Protein AF-A0A7L0GLI0-F1 (afdb_monomer_lite)

Radius of gyration: 80.74 Å; chains: 1; bounding box: 155×59×213 Å

Sequence (374 aa):
SQIEKLKQKLIDLKQQVQEEKKQLADYYAYQLKELEVKFQKKVREIGQIQLELKLIKEFHREKAAMEKELEDLKESMEISISRHQKVVVRLERRFLEEKVKTDRQLKKLLLEQNDFSHLLLWQLNSTGREMFKENVRLHDAFAYQLKDTMELQKIKQKLEEDKTLLLQGKETNESLIQKKILQINCQKAQTGDLQHKVEKLEMALRLMTRQSVREAQKTQHQALTENQASMVQFEKLQQPLEMKDREMNRVKKLAWNILNERTEVERFFLDALEHMKQEITSSRKHYKKKAQTAYYRKMMEACAGKEEFPKIKTLTAETFHEKSDVKVVIEIEGSFSLKQEKGEIGTQNENLSLTWEQKERVLRLLFAKINGTN

Foldseek 3Di:
DVVVVVVVVVVVVVVVVVVVVVVVVVVVVVVVVVVVVVVVVVVVVVVVVVVVVVVVVVVVVVVVVVVVVVVVVVVVVVVVVVVVVVVVVVVVVVVVVVVVVVVVVVVVVVVVVVVVVVVVVVVDDPVVVVVVVVVVVVVVVVVVVVVVVVVVVVVVVVVVVVVVVVVVVVVVVVVVVVVVVVVVVVVVVVVVVVVVVVVVVVVVVVVVVVVVVVVVVVVVVVVVVVVVVVVVVVVVVVVVVVVVVVVVVVVVVVVVVVVVVVVVVVVVLVVVLVVLVVVVVVVVVVCVVVVVVVLVVQCVCVVVVNDPRDDPPDPDPPDPDPDPPPPVVVVVVVPDDDDDDDDDDDDDDPPPVDDSVRVSVVSVVVVCVVVVND

Secondary structure (DSSP, 8-state):
-HHHHHHHHHHHHHHHHHHHHHHHHHHHHHHHHHHHHHHHHHHHHHHHHHHHHHHHHHHHHHHHHHHHHHHHHHHHHHHHHHHHHHHHHHHHHHHHHHHHHHHHHHHHHHHHHHHHHHHHHHH--HHHHHHHHHHHHHHHHHHHHHHHHHHHHHHHHHHHHHHHHHHHHHHHHHHHHHHHHHHHHHHHHHHHHHHHHHHHHHHHHHHHHHHHHHHHHHHHHHHHHHHHHHHHHHHHHHHHHHHHHHHHHHHHHHHHHHHHHHHHHHHHHHHHHHHHHHHHHHHHHHHHHHHHHHHHHHHHHHHTTSSPPPP-----S----S--TTHHHHHHHTT--------------------HHHHHHHHHHHHHHHTT--

Organism: Herpetotheres cachinnans (NCBI:txid56343)

Structure (mmCIF, N/CA/C/O backbone):
data_AF-A0A7L0GLI0-F1
#
_entry.id   AF-A0A7L0GLI0-F1
#
loop_
_atom_site.group_PDB
_atom_site.id
_atom_site.type_symbol
_atom_site.label_atom_id
_atom_site.label_alt_id
_atom_site.label_comp_id
_atom_site.label_asym_id
_atom_site.label_entity_id
_atom_site.label_seq_id
_atom_site.pdbx_PDB_ins_code
_atom_site.Cartn_x
_atom_site.Cartn_y
_atom_site.Cartn_z
_atom_site.occupancy
_atom_site.B_iso_or_equiv
_atom_site.auth_seq_id
_atom_site.auth_comp_id
_atom_site.auth_asym_id
_atom_site.auth_atom_id
_atom_site.pdbx_PDB_model_num
ATOM 1 N N . SER A 1 1 ? -66.894 -9.818 29.019 1.00 61.31 1 SER A N 1
ATOM 2 C CA . SER A 1 1 ? -66.458 -8.962 27.900 1.00 61.31 1 SER A CA 1
ATOM 3 C C . SER A 1 1 ? -65.728 -9.785 26.833 1.00 61.31 1 SER A C 1
ATOM 5 O O . SER A 1 1 ? -64.522 -9.987 26.906 1.00 61.31 1 SER A O 1
ATOM 7 N N . GLN A 1 2 ? -66.456 -10.358 25.866 1.00 63.38 2 GLN A N 1
ATOM 8 C CA . GLN A 1 2 ? -65.858 -11.017 24.684 1.00 63.38 2 GLN A CA 1
ATOM 9 C C . GLN A 1 2 ? -65.383 -9.994 23.639 1.00 63.38 2 GLN A C 1
ATOM 11 O O . GLN A 1 2 ? -64.461 -10.267 22.874 1.00 63.38 2 GLN A O 1
ATOM 16 N N . ILE A 1 3 ? -65.972 -8.796 23.658 1.00 75.56 3 ILE A N 1
ATOM 17 C CA . ILE A 1 3 ? -65.664 -7.692 22.745 1.00 75.56 3 ILE A CA 1
ATOM 18 C C . ILE A 1 3 ? -64.224 -7.195 22.937 1.00 75.56 3 ILE A C 1
ATOM 20 O O . ILE A 1 3 ? -63.532 -6.968 21.951 1.00 75.56 3 ILE A O 1
ATOM 24 N N . GLU A 1 4 ? -63.725 -7.084 24.172 1.00 74.50 4 GLU A N 1
ATOM 25 C CA . GLU A 1 4 ? -62.334 -6.660 24.424 1.00 74.50 4 GLU A CA 1
ATOM 26 C C . GLU A 1 4 ? -61.304 -7.682 23.936 1.00 74.50 4 GLU A C 1
ATOM 28 O O . GLU A 1 4 ? -60.314 -7.300 23.319 1.00 74.50 4 GLU A O 1
ATOM 33 N N . LYS A 1 5 ? -61.567 -8.985 24.103 1.00 78.38 5 LYS A N 1
ATOM 34 C CA . LYS A 1 5 ? -60.687 -10.039 23.566 1.00 78.38 5 LYS A CA 1
ATOM 35 C C . LYS A 1 5 ? -60.640 -10.024 22.034 1.00 78.38 5 LYS A C 1
ATOM 37 O O . LYS A 1 5 ? -59.585 -10.269 21.457 1.00 78.38 5 LYS A O 1
ATOM 42 N N . LEU A 1 6 ? -61.762 -9.729 21.371 1.00 79.12 6 LEU A N 1
ATOM 43 C CA . LEU A 1 6 ? -61.810 -9.575 19.912 1.00 79.12 6 LEU A CA 1
ATOM 44 C C . LEU A 1 6 ? -61.103 -8.295 19.442 1.00 79.12 6 LEU A C 1
ATOM 46 O O . LEU A 1 6 ? -60.407 -8.331 18.431 1.00 79.12 6 LEU A O 1
ATOM 50 N N . LYS A 1 7 ? -61.217 -7.189 20.190 1.00 81.19 7 LYS A N 1
ATOM 51 C CA . LYS A 1 7 ? -60.475 -5.949 19.911 1.00 81.19 7 LYS A CA 1
ATOM 52 C C . LYS A 1 7 ? -58.964 -6.149 20.029 1.00 81.19 7 LYS A C 1
ATOM 54 O O . LYS A 1 7 ? -58.247 -5.706 19.140 1.00 81.19 7 LYS A O 1
ATOM 59 N N . GLN A 1 8 ? -58.497 -6.853 21.061 1.00 82.56 8 GLN A N 1
ATOM 60 C CA . GLN A 1 8 ? -57.072 -7.145 21.228 1.00 82.56 8 GLN A CA 1
ATOM 61 C C . GLN A 1 8 ? -56.542 -8.014 20.080 1.00 82.56 8 GLN A C 1
ATOM 63 O O . GLN A 1 8 ? -55.579 -7.635 19.425 1.00 82.56 8 GLN A O 1
ATOM 68 N N . LYS A 1 9 ? -57.258 -9.093 19.727 1.00 83.56 9 LYS A N 1
ATOM 69 C CA . LYS A 1 9 ? -56.908 -9.930 18.567 1.00 83.56 9 LYS A CA 1
ATOM 70 C C . LYS A 1 9 ? -56.856 -9.143 17.255 1.00 83.56 9 LYS A C 1
ATOM 72 O O . LYS A 1 9 ? -55.993 -9.408 16.430 1.00 83.56 9 LYS A O 1
ATOM 77 N N . LEU A 1 10 ? -57.756 -8.177 17.049 1.00 85.75 10 LEU A N 1
ATOM 78 C CA . LEU A 1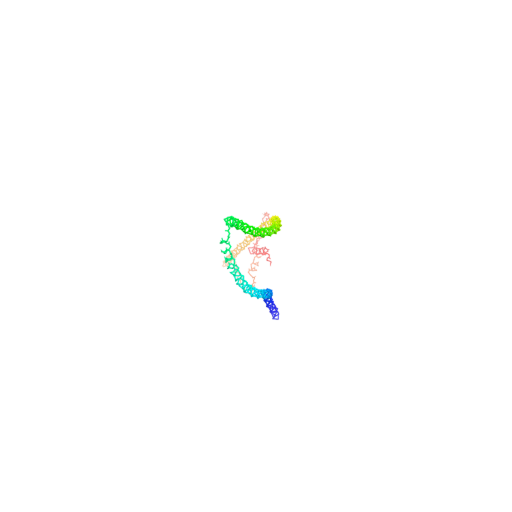 10 ? -57.744 -7.315 15.861 1.00 85.75 10 LEU A CA 1
ATOM 79 C C . LEU A 1 10 ? -56.498 -6.411 15.819 1.00 85.75 10 LEU A C 1
ATOM 81 O O . LEU A 1 10 ? -55.978 -6.138 14.739 1.00 85.75 10 LEU A O 1
ATOM 85 N N . ILE A 1 11 ? -56.040 -5.924 16.975 1.00 87.31 11 ILE A N 1
ATOM 86 C CA . ILE A 1 11 ? -54.833 -5.095 17.088 1.00 87.31 11 ILE A CA 1
ATOM 87 C C . ILE A 1 11 ? -53.589 -5.938 16.798 1.00 87.31 11 ILE A C 1
ATOM 89 O O . ILE A 1 11 ? -52.778 -5.531 15.967 1.00 87.31 11 ILE A O 1
ATOM 93 N N . ASP A 1 12 ? -53.489 -7.125 17.395 1.00 85.44 12 ASP A N 1
ATOM 94 C CA . ASP A 1 12 ? -52.360 -8.038 17.191 1.00 85.44 12 ASP A CA 1
ATOM 95 C C . ASP A 1 12 ? -52.270 -8.476 15.716 1.00 85.44 12 ASP A C 1
ATOM 97 O O . ASP A 1 12 ? -51.201 -8.419 15.109 1.00 85.44 12 ASP A O 1
ATOM 101 N N . LEU A 1 13 ? -53.409 -8.791 15.079 1.00 88.69 13 LEU A N 1
ATOM 102 C CA . LEU A 1 13 ? -53.453 -9.144 13.654 1.00 88.69 13 LEU A CA 1
ATOM 103 C C . LEU A 1 13 ? -53.026 -7.971 12.754 1.00 88.69 13 LEU A C 1
ATOM 105 O O . LEU A 1 13 ? -52.337 -8.162 11.755 1.00 88.69 13 LEU A O 1
ATOM 109 N N . LYS A 1 14 ? -53.414 -6.734 13.100 1.00 87.81 14 LYS A N 1
ATOM 110 C CA . LYS A 1 14 ? -52.988 -5.528 12.369 1.00 87.81 14 LYS A CA 1
ATOM 111 C C . LYS A 1 14 ? -51.489 -5.275 12.506 1.00 87.81 14 LYS A C 1
ATOM 113 O O . LYS A 1 14 ? -50.878 -4.833 11.535 1.00 87.81 14 LYS A O 1
ATOM 118 N N . GLN A 1 15 ? -50.913 -5.529 13.680 1.00 87.56 15 GLN A N 1
ATOM 119 C CA . GLN A 1 15 ? -49.472 -5.416 13.903 1.00 87.56 15 GLN A CA 1
ATOM 120 C C . GLN A 1 15 ? -48.710 -6.474 13.109 1.00 87.56 15 GLN A C 1
ATOM 122 O O . GLN A 1 15 ? -47.755 -6.126 12.423 1.00 87.56 15 GLN A O 1
ATOM 127 N N . GLN A 1 16 ? -49.181 -7.723 13.107 1.00 88.81 16 GLN A N 1
ATOM 128 C CA . GLN A 1 16 ? -48.569 -8.796 12.328 1.00 88.81 16 GLN A CA 1
ATOM 129 C C . GLN A 1 16 ? -48.594 -8.500 10.821 1.00 88.81 16 GLN A C 1
ATOM 131 O O . GLN A 1 16 ? -47.560 -8.572 10.167 1.00 88.81 16 GLN A O 1
ATOM 136 N N . VAL A 1 17 ? -49.733 -8.055 10.279 1.00 89.75 17 VAL A N 1
ATOM 137 C CA . VAL A 1 17 ? -49.833 -7.658 8.862 1.00 89.75 17 VAL A CA 1
ATOM 138 C C . VAL A 1 17 ? -48.936 -6.456 8.541 1.00 89.75 17 VAL A C 1
ATOM 140 O O . VAL A 1 17 ? -48.412 -6.359 7.433 1.00 89.75 17 VAL A O 1
ATOM 143 N N . GLN A 1 18 ? -48.755 -5.515 9.472 1.00 87.94 18 GLN A N 1
ATOM 144 C CA . GLN A 1 18 ? -47.816 -4.402 9.287 1.00 87.94 18 GLN A CA 1
ATOM 145 C C . GLN A 1 18 ? -46.362 -4.872 9.281 1.00 87.94 18 GLN A C 1
ATOM 147 O O . GLN A 1 18 ? -45.579 -4.400 8.461 1.00 87.94 18 GLN A O 1
ATOM 152 N N . GLU A 1 19 ? -46.009 -5.812 10.149 1.00 90.31 19 GLU A N 1
ATOM 153 C CA . GLU A 1 19 ? -44.662 -6.367 10.216 1.00 90.31 19 GLU A CA 1
ATOM 154 C C . GLU A 1 19 ? -44.337 -7.202 8.972 1.00 90.31 19 GLU A C 1
ATOM 156 O O . GLU A 1 19 ? -43.305 -6.992 8.344 1.00 90.31 19 GLU A O 1
ATOM 161 N N . GLU A 1 20 ? -45.263 -8.053 8.525 1.00 91.38 20 GLU A N 1
ATOM 162 C CA . GLU A 1 20 ? -45.139 -8.810 7.273 1.00 91.38 20 GLU A CA 1
ATOM 163 C C . GLU A 1 20 ? -45.010 -7.876 6.060 1.00 91.38 20 GLU A C 1
ATOM 165 O O . GLU A 1 20 ? -44.184 -8.104 5.176 1.00 91.38 20 GLU A O 1
ATOM 170 N N . LYS A 1 21 ? -45.770 -6.770 6.027 1.00 91.38 21 LYS A N 1
ATOM 171 C CA . LYS A 1 21 ? -45.639 -5.745 4.979 1.00 91.38 21 LYS A CA 1
ATOM 172 C C . LYS A 1 21 ? -44.280 -5.053 5.001 1.00 91.38 21 LYS A C 1
ATOM 174 O O . LYS A 1 21 ? -43.736 -4.801 3.929 1.00 91.38 21 LYS A O 1
ATOM 179 N N . LYS A 1 22 ? -43.739 -4.742 6.182 1.00 91.56 22 LYS A N 1
ATOM 180 C CA . LYS A 1 22 ? -42.399 -4.151 6.317 1.00 91.56 22 LYS A CA 1
ATOM 181 C C . LYS A 1 22 ? -41.321 -5.122 5.860 1.00 91.56 22 LYS A C 1
ATOM 183 O O . LYS A 1 22 ? -40.515 -4.751 5.021 1.00 91.56 22 LYS A O 1
ATOM 188 N N . GLN A 1 23 ? -41.369 -6.371 6.314 1.00 91.88 23 GLN A N 1
ATOM 189 C CA . GLN A 1 23 ? -40.420 -7.406 5.897 1.00 91.88 23 GLN A CA 1
ATOM 190 C C . GLN A 1 23 ? -40.453 -7.630 4.382 1.00 91.88 23 GLN A C 1
ATOM 192 O O . GLN A 1 23 ? -39.408 -7.732 3.743 1.00 91.88 23 GLN A O 1
ATOM 197 N N . LEU A 1 24 ? -41.649 -7.649 3.788 1.00 92.94 24 LEU A N 1
ATOM 198 C CA . LEU A 1 24 ? -41.808 -7.763 2.343 1.00 92.94 24 LEU A CA 1
ATOM 199 C C . LEU A 1 24 ? -41.257 -6.528 1.608 1.00 92.94 24 LEU A C 1
ATOM 201 O O . LEU A 1 24 ? -40.593 -6.667 0.581 1.00 92.94 24 LEU A O 1
ATOM 205 N N . ALA A 1 25 ? -41.495 -5.325 2.137 1.00 92.81 25 ALA A N 1
ATOM 206 C CA . ALA A 1 25 ? -40.949 -4.087 1.586 1.00 92.81 25 ALA A CA 1
ATOM 207 C C . ALA A 1 25 ? -39.415 -4.052 1.667 1.00 92.81 25 ALA A C 1
ATOM 209 O O . ALA A 1 25 ? -38.765 -3.698 0.684 1.00 92.81 25 ALA A O 1
ATOM 210 N N . ASP A 1 26 ? -38.837 -4.482 2.787 1.00 93.81 26 ASP A N 1
ATOM 211 C CA . ASP A 1 26 ? -37.391 -4.557 2.991 1.00 93.81 26 ASP A CA 1
ATOM 212 C C . ASP A 1 26 ? -36.747 -5.595 2.065 1.00 93.81 26 ASP A C 1
ATOM 214 O O . ASP A 1 26 ? -35.695 -5.334 1.479 1.00 93.81 26 ASP A O 1
ATOM 218 N N . TYR A 1 27 ? -37.406 -6.740 1.853 1.00 95.00 27 TYR A N 1
ATOM 219 C CA . TYR A 1 27 ? -36.959 -7.767 0.912 1.00 95.00 27 TYR A CA 1
ATOM 220 C C . TYR A 1 27 ? -36.898 -7.242 -0.527 1.00 95.00 27 TYR A C 1
ATOM 222 O O . TYR A 1 27 ? -35.865 -7.365 -1.191 1.00 95.00 27 TYR A O 1
ATOM 230 N N . TYR A 1 28 ? -37.965 -6.597 -1.007 1.00 94.50 28 TYR A N 1
ATOM 231 C CA . TYR A 1 28 ? -37.965 -6.016 -2.350 1.00 94.50 28 TYR A CA 1
ATOM 232 C C . TYR A 1 28 ? -37.009 -4.824 -2.468 1.00 94.50 28 TYR A C 1
ATOM 234 O O . TYR A 1 28 ? -36.346 -4.677 -3.494 1.00 94.50 28 TYR A O 1
ATOM 242 N N . ALA A 1 29 ? -36.865 -4.007 -1.422 1.00 94.31 29 ALA A N 1
ATOM 243 C CA . ALA A 1 29 ? -35.885 -2.924 -1.394 1.00 94.31 29 ALA A CA 1
ATOM 244 C C . ALA A 1 29 ? -34.446 -3.456 -1.469 1.00 94.31 29 ALA A C 1
ATOM 246 O O . ALA A 1 29 ? -33.605 -2.870 -2.156 1.00 94.31 29 ALA A O 1
ATOM 247 N N . TYR A 1 30 ? -34.157 -4.573 -0.800 1.00 95.62 30 TYR A N 1
ATOM 248 C CA . TYR A 1 30 ? -32.867 -5.248 -0.894 1.00 95.62 30 TYR A CA 1
ATOM 249 C C . TYR A 1 30 ? -32.614 -5.781 -2.308 1.00 95.62 30 TYR A C 1
ATOM 251 O O . TYR A 1 30 ? -31.573 -5.480 -2.893 1.00 95.62 30 TYR A O 1
ATOM 259 N N . GLN A 1 31 ? -33.580 -6.492 -2.898 1.00 95.44 31 GLN A N 1
ATOM 260 C CA . GLN A 1 31 ? -33.459 -7.002 -4.267 1.00 95.44 31 GLN A CA 1
ATOM 261 C C . GLN A 1 31 ? -33.263 -5.884 -5.296 1.00 95.44 31 GLN A C 1
ATOM 263 O O . GLN A 1 31 ? -32.426 -6.012 -6.189 1.00 95.44 31 GLN A O 1
ATOM 268 N N . LEU A 1 32 ? -33.987 -4.769 -5.155 1.00 95.62 32 LEU A N 1
ATOM 269 C CA . LEU A 1 32 ? -33.825 -3.597 -6.016 1.00 95.62 32 LEU A CA 1
ATOM 270 C C . LEU A 1 32 ? -32.418 -3.008 -5.906 1.00 95.62 32 LEU A C 1
ATOM 272 O O . LEU A 1 32 ? -31.807 -2.706 -6.928 1.00 95.62 32 LEU A O 1
ATOM 276 N N . LYS A 1 33 ? -31.867 -2.895 -4.691 1.00 95.31 33 LYS A N 1
ATOM 277 C CA . LYS A 1 33 ? -30.486 -2.429 -4.495 1.00 95.31 33 LYS A CA 1
ATOM 278 C C . LYS A 1 33 ? -29.469 -3.380 -5.121 1.00 95.31 33 LYS A C 1
ATOM 280 O O . LYS A 1 33 ? -28.514 -2.924 -5.745 1.00 95.31 33 LYS A O 1
ATOM 285 N N . GLU A 1 34 ? -29.657 -4.688 -4.980 1.00 96.12 34 GLU A N 1
ATOM 286 C CA . GLU A 1 34 ? -28.754 -5.675 -5.575 1.00 96.12 34 GLU A CA 1
ATOM 287 C C . GLU A 1 34 ? -28.789 -5.624 -7.114 1.00 96.12 34 GLU A C 1
ATOM 289 O O . GLU A 1 34 ? -27.742 -5.646 -7.771 1.00 96.12 34 GLU A O 1
ATOM 294 N N . LEU A 1 35 ? -29.988 -5.505 -7.693 1.00 95.50 35 LEU A N 1
ATOM 295 C CA . LEU A 1 35 ? -30.190 -5.326 -9.131 1.00 95.50 35 LEU A CA 1
ATOM 296 C C . LEU A 1 35 ? -29.574 -4.020 -9.635 1.00 95.50 35 LEU A C 1
ATOM 298 O O . LEU A 1 35 ? -28.904 -4.039 -10.664 1.00 95.50 35 LEU A O 1
ATOM 302 N N . GLU A 1 36 ? -29.722 -2.921 -8.897 1.00 95.75 36 GLU A N 1
ATOM 303 C CA . GLU A 1 36 ? -29.122 -1.627 -9.232 1.00 95.75 36 GLU A CA 1
ATOM 304 C C . GLU A 1 36 ? -27.590 -1.718 -9.271 1.00 95.75 36 GLU A C 1
ATOM 306 O O . GLU A 1 36 ? -26.955 -1.292 -10.236 1.00 95.75 36 GLU A O 1
ATOM 311 N N . VAL A 1 37 ? -26.968 -2.367 -8.281 1.00 96.56 37 VAL A N 1
ATOM 312 C CA . VAL A 1 37 ? -25.510 -2.578 -8.268 1.00 96.56 37 VAL A CA 1
ATOM 313 C C . VAL A 1 37 ? -25.058 -3.431 -9.459 1.00 96.56 37 VAL A C 1
ATOM 315 O O . VAL A 1 37 ? -24.058 -3.107 -10.114 1.00 96.56 37 VAL A O 1
ATOM 318 N N . LYS A 1 38 ? -25.790 -4.508 -9.779 1.00 96.69 38 LYS A N 1
ATOM 319 C CA . LYS A 1 38 ? -25.517 -5.356 -10.954 1.00 96.69 38 LYS A CA 1
ATOM 320 C C . LYS A 1 38 ? -25.667 -4.569 -12.257 1.00 96.69 38 LYS A C 1
ATOM 322 O O . LYS A 1 38 ? -24.802 -4.677 -13.128 1.00 96.69 38 LYS A O 1
ATOM 327 N N . PHE A 1 39 ? -26.709 -3.751 -12.372 1.00 96.44 39 PHE A N 1
ATOM 328 C CA . PHE A 1 39 ? -26.960 -2.902 -13.531 1.00 96.44 39 PHE A CA 1
ATOM 329 C C . PHE A 1 39 ? -25.833 -1.887 -13.725 1.00 96.44 39 PHE A C 1
ATOM 331 O O . PHE A 1 39 ? -25.229 -1.841 -14.794 1.00 96.44 39 PHE A O 1
ATOM 338 N N . GLN A 1 40 ? -25.446 -1.162 -12.675 1.00 96.06 40 GLN A N 1
ATOM 339 C CA . GLN A 1 40 ? -24.333 -0.214 -12.736 1.00 96.06 40 GLN A CA 1
ATOM 340 C C . GLN A 1 40 ? -23.012 -0.885 -13.123 1.00 96.06 40 GLN A C 1
ATOM 342 O O . GLN A 1 40 ? -22.221 -0.311 -13.875 1.00 96.06 40 GLN A O 1
ATOM 347 N N . LYS A 1 41 ? -22.762 -2.114 -12.650 1.00 96.62 41 LYS A N 1
ATOM 348 C CA . LYS A 1 41 ? -21.595 -2.892 -13.084 1.00 96.62 41 LYS A CA 1
ATOM 349 C C . LYS A 1 41 ? -21.650 -3.177 -14.587 1.00 96.62 41 LYS A C 1
ATOM 351 O O . LYS A 1 41 ? -20.661 -2.936 -15.273 1.00 96.62 41 LYS A O 1
ATOM 356 N N . LYS A 1 42 ? -22.801 -3.610 -15.108 1.00 96.81 42 LYS A N 1
ATOM 357 C CA . LYS A 1 42 ? -22.990 -3.861 -16.545 1.00 96.81 42 LYS A CA 1
ATOM 358 C C . LYS A 1 42 ? -22.875 -2.603 -17.395 1.00 96.81 42 LYS A C 1
ATOM 360 O O . LYS A 1 42 ? -22.252 -2.656 -18.448 1.00 96.81 42 LYS A O 1
ATOM 365 N N . VAL A 1 43 ? -23.377 -1.465 -16.924 1.00 97.25 43 VAL A N 1
ATOM 366 C CA . VAL A 1 43 ? -23.210 -0.174 -17.610 1.00 97.25 43 VAL A CA 1
ATOM 367 C C . VAL A 1 43 ? -21.730 0.202 -17.722 1.00 97.25 43 VAL A C 1
ATOM 369 O O . VAL A 1 43 ? -21.290 0.625 -18.790 1.00 97.25 43 VAL A O 1
ATOM 372 N N . ARG A 1 44 ? -20.934 -0.011 -16.664 1.00 95.94 44 ARG A N 1
ATOM 373 C CA . ARG A 1 44 ? -19.479 0.220 -16.711 1.00 95.94 44 ARG A CA 1
ATOM 374 C C . ARG A 1 44 ? -18.770 -0.719 -17.689 1.00 95.94 44 ARG A C 1
ATOM 376 O O . ARG A 1 44 ? -17.966 -0.243 -18.484 1.00 95.94 44 ARG A O 1
ATOM 383 N N . GLU A 1 45 ? -19.090 -2.014 -17.659 1.00 96.81 45 GLU A N 1
ATOM 384 C CA . GLU A 1 45 ? -18.539 -3.010 -18.596 1.00 96.81 45 GLU A CA 1
ATOM 385 C C . GLU A 1 45 ? -18.868 -2.643 -20.056 1.00 96.81 45 GLU A C 1
ATOM 387 O O . GLU A 1 45 ? -17.985 -2.621 -20.908 1.00 96.81 45 GLU A O 1
ATOM 392 N N . ILE A 1 46 ? -20.119 -2.267 -20.345 1.00 96.50 46 ILE A N 1
ATOM 393 C CA . ILE A 1 46 ? -20.539 -1.822 -21.684 1.00 96.50 46 ILE A CA 1
ATOM 394 C C . ILE A 1 46 ? -19.789 -0.552 -22.102 1.00 96.50 46 ILE A C 1
ATOM 396 O O . ILE A 1 46 ? -19.358 -0.451 -23.250 1.00 96.50 46 ILE A O 1
ATOM 400 N N . GLY A 1 47 ? -19.595 0.402 -21.187 1.00 96.44 47 GLY A N 1
ATOM 401 C CA . GLY A 1 47 ? -18.818 1.612 -21.455 1.00 96.44 47 GLY A CA 1
ATOM 402 C C . GLY A 1 47 ? -17.371 1.309 -21.856 1.00 96.44 47 GLY A C 1
ATOM 403 O O . GLY A 1 47 ? -16.870 1.890 -22.817 1.00 96.44 47 GLY A O 1
ATOM 404 N N . GLN A 1 48 ? -16.722 0.357 -21.179 1.00 96.31 48 GLN A N 1
ATOM 405 C CA . GLN A 1 48 ? -15.369 -0.096 -21.526 1.00 96.31 48 GLN A CA 1
ATOM 406 C C . GLN A 1 48 ? -15.330 -0.745 -22.915 1.00 96.31 48 GLN A C 1
ATOM 408 O O . GLN A 1 48 ? -14.534 -0.330 -23.754 1.00 96.31 48 GLN A O 1
ATOM 413 N N . ILE A 1 49 ? -16.258 -1.662 -23.205 1.00 96.56 49 ILE A N 1
ATOM 414 C CA . ILE A 1 49 ? -16.356 -2.323 -24.518 1.00 96.56 49 ILE A CA 1
ATOM 415 C C . ILE A 1 49 ? -16.582 -1.298 -25.640 1.00 96.56 49 ILE A C 1
ATOM 417 O O . ILE A 1 49 ? -16.011 -1.413 -26.722 1.00 96.56 49 ILE A O 1
ATOM 421 N N . GLN A 1 50 ? -17.392 -0.261 -25.406 1.00 95.69 50 GLN A N 1
ATOM 422 C CA . GLN A 1 50 ? -17.612 0.798 -26.395 1.00 95.69 50 GLN A CA 1
ATOM 423 C C . GLN A 1 50 ? -16.350 1.625 -26.672 1.00 95.69 50 GLN A C 1
ATOM 425 O O . GLN A 1 50 ? -16.141 2.036 -27.815 1.00 95.69 50 GLN A O 1
ATOM 430 N N . LEU A 1 51 ? -15.522 1.882 -25.656 1.00 96.38 51 LEU A N 1
ATOM 431 C CA . LEU A 1 51 ? -14.236 2.561 -25.831 1.00 96.38 51 LEU A CA 1
ATOM 432 C C . LEU A 1 51 ? -13.251 1.682 -26.607 1.00 96.38 51 LEU A C 1
ATOM 434 O O . LEU A 1 51 ? -12.667 2.149 -27.583 1.00 96.38 51 LEU A O 1
ATOM 438 N N . GLU A 1 52 ? -13.136 0.404 -26.246 1.00 95.94 52 GLU A N 1
ATOM 439 C CA . GLU A 1 52 ? -12.311 -0.567 -26.974 1.00 95.94 52 GLU A CA 1
ATOM 440 C C . GLU A 1 52 ? -12.740 -0.683 -28.441 1.00 95.94 52 GLU A C 1
ATOM 442 O O . GLU A 1 52 ? -11.908 -0.652 -29.343 1.00 95.94 52 GLU A O 1
ATOM 447 N N . LEU A 1 53 ? -14.046 -0.714 -28.713 1.00 96.44 53 LEU A N 1
ATOM 448 C CA . LEU A 1 53 ? -14.574 -0.778 -30.074 1.00 96.44 53 LEU A CA 1
ATOM 449 C C . LEU A 1 53 ? -14.237 0.477 -30.896 1.00 96.44 53 LEU A C 1
ATOM 451 O O . LEU A 1 53 ? -14.016 0.371 -32.105 1.00 96.44 53 LEU A O 1
ATOM 455 N N . LYS A 1 54 ? -14.180 1.662 -30.273 1.00 96.56 54 LYS A N 1
ATOM 456 C CA . LYS A 1 54 ? -13.717 2.890 -30.945 1.00 96.56 54 LYS A CA 1
ATOM 457 C C . LYS A 1 54 ? -12.234 2.798 -31.301 1.00 96.56 54 LYS A C 1
ATOM 459 O O . LYS A 1 54 ? -11.899 3.034 -32.459 1.00 96.56 54 LYS A O 1
ATOM 464 N N . LEU A 1 55 ? -11.397 2.363 -30.360 1.00 96.00 55 LEU A N 1
ATOM 465 C CA . LEU A 1 55 ? -9.961 2.166 -30.588 1.00 96.00 55 LEU A CA 1
ATOM 466 C C . LEU A 1 55 ? -9.702 1.140 -31.696 1.00 96.00 55 LEU A C 1
ATOM 468 O O . LEU A 1 55 ? -8.901 1.377 -32.593 1.00 96.00 55 LEU A O 1
ATOM 472 N N . ILE A 1 56 ? -10.438 0.026 -31.699 1.00 96.75 56 ILE A N 1
ATOM 473 C CA . ILE A 1 56 ? -10.334 -0.990 -32.751 1.00 96.75 56 ILE A CA 1
ATOM 474 C C . ILE A 1 56 ? -10.725 -0.403 -34.113 1.00 96.75 56 ILE A C 1
ATOM 476 O O . ILE A 1 56 ? -10.063 -0.685 -35.109 1.00 96.75 56 ILE A O 1
ATOM 480 N N . LYS A 1 57 ? -11.778 0.419 -34.196 1.00 96.50 57 LYS A N 1
ATOM 481 C CA . LYS A 1 57 ? -12.168 1.072 -35.458 1.00 96.50 57 LYS A CA 1
ATOM 482 C C . LYS A 1 57 ? -11.103 2.041 -35.965 1.00 96.50 57 LYS A C 1
ATOM 484 O O . LYS A 1 57 ? -10.875 2.090 -37.170 1.00 96.50 57 LYS A O 1
ATOM 489 N N . GLU A 1 58 ? -10.478 2.804 -35.076 1.00 96.12 58 GLU A N 1
ATOM 490 C CA . GLU A 1 58 ? -9.364 3.695 -35.420 1.00 96.12 58 GLU A CA 1
ATOM 491 C C . GLU A 1 58 ? -8.166 2.893 -35.922 1.00 96.12 58 GLU A C 1
ATOM 493 O O . GLU A 1 58 ? -7.696 3.145 -37.028 1.00 96.12 58 GLU A O 1
ATOM 498 N N . PHE A 1 59 ? -7.794 1.826 -35.212 1.00 96.75 59 PHE A N 1
ATOM 499 C CA . PHE A 1 59 ? -6.738 0.912 -35.637 1.00 96.75 59 PHE A CA 1
ATOM 500 C C . PHE A 1 59 ? -6.995 0.317 -37.029 1.00 96.75 59 PHE A C 1
ATOM 502 O O . PHE A 1 59 ? -6.090 0.265 -37.854 1.00 96.75 59 PHE A O 1
ATOM 509 N N . HIS A 1 60 ? -8.229 -0.097 -37.337 1.00 95.94 60 HIS A N 1
ATOM 510 C CA . HIS A 1 60 ? -8.558 -0.611 -38.673 1.00 95.94 60 HIS A CA 1
ATOM 511 C C . HIS A 1 60 ? -8.430 0.458 -39.766 1.00 95.94 60 HIS A C 1
ATOM 513 O O . HIS A 1 60 ? -8.015 0.135 -40.877 1.00 95.94 60 HIS A O 1
ATOM 519 N N . ARG A 1 61 ? -8.765 1.722 -39.472 1.00 97.00 61 ARG A N 1
ATOM 520 C CA . ARG A 1 61 ? -8.591 2.830 -40.426 1.00 97.00 61 ARG A CA 1
ATOM 521 C C . ARG A 1 61 ? -7.116 3.124 -40.671 1.00 97.00 61 ARG A C 1
ATOM 523 O O . ARG A 1 61 ? -6.718 3.242 -41.824 1.00 97.00 61 ARG A O 1
ATOM 530 N N . GLU A 1 62 ? -6.322 3.212 -39.608 1.00 96.19 62 GLU A N 1
ATOM 531 C CA . GLU A 1 62 ? -4.877 3.444 -39.704 1.00 96.19 62 GLU A CA 1
ATOM 532 C C . GLU A 1 62 ? -4.175 2.292 -40.422 1.00 96.19 62 GLU A C 1
ATOM 534 O O . GLU A 1 62 ? -3.360 2.521 -41.311 1.00 96.19 62 GLU A O 1
ATOM 539 N N . LYS A 1 63 ? -4.553 1.049 -40.107 1.00 96.19 63 LYS A N 1
ATOM 540 C CA . LYS A 1 63 ? -4.049 -0.138 -40.794 1.00 96.19 63 LYS A CA 1
ATOM 541 C C . LYS A 1 63 ? -4.353 -0.093 -42.292 1.00 96.19 63 LYS A C 1
ATOM 543 O O . LYS A 1 63 ? -3.442 -0.292 -43.084 1.00 96.19 63 LYS A O 1
ATOM 548 N N . ALA A 1 64 ? -5.592 0.214 -42.681 1.00 96.12 64 ALA A N 1
ATOM 549 C CA . ALA A 1 64 ? -5.964 0.313 -44.092 1.00 96.12 64 ALA A CA 1
ATOM 550 C C . ALA A 1 64 ? -5.218 1.448 -44.821 1.00 96.12 64 ALA A C 1
ATOM 552 O O . ALA A 1 64 ? -4.852 1.294 -45.984 1.00 96.12 64 ALA A O 1
ATOM 553 N N . ALA A 1 65 ? -4.970 2.577 -44.146 1.00 95.94 65 ALA A N 1
ATOM 554 C CA . ALA A 1 65 ? -4.176 3.672 -44.700 1.00 95.94 65 ALA A CA 1
ATOM 555 C C . ALA A 1 65 ? -2.712 3.255 -44.919 1.00 95.94 65 ALA A C 1
ATOM 557 O O . ALA A 1 65 ? -2.198 3.424 -46.021 1.00 95.94 65 ALA A O 1
ATOM 558 N N . MET A 1 66 ? -2.077 2.632 -43.919 1.00 96.50 66 MET A N 1
ATOM 559 C CA . MET A 1 66 ? -0.707 2.122 -44.046 1.00 96.50 66 MET A CA 1
ATOM 560 C C . MET A 1 66 ? -0.581 1.030 -45.115 1.00 96.50 66 MET A C 1
ATOM 562 O O . MET A 1 66 ? 0.386 1.019 -45.870 1.00 96.50 66 MET A O 1
ATOM 566 N N . GLU A 1 67 ? -1.542 0.106 -45.199 1.00 95.44 67 GLU A N 1
ATOM 567 C CA . GLU A 1 67 ? -1.549 -0.937 -46.232 1.00 95.44 67 GLU A CA 1
ATOM 568 C C . GLU A 1 67 ? -1.645 -0.332 -47.635 1.00 95.44 67 GLU A C 1
ATOM 570 O O . GLU A 1 67 ? -0.936 -0.776 -48.537 1.00 95.44 67 GLU A O 1
ATOM 575 N N . LYS A 1 68 ? -2.454 0.719 -47.809 1.00 96.94 68 LYS A N 1
ATOM 576 C CA . LYS A 1 68 ? -2.537 1.448 -49.075 1.00 96.94 68 LYS A CA 1
ATOM 577 C C . LYS A 1 68 ? -1.229 2.169 -49.413 1.00 96.94 68 LYS A C 1
ATOM 579 O O . LYS A 1 68 ? -0.754 2.040 -50.532 1.00 96.94 68 LYS A O 1
ATOM 584 N N . GLU A 1 69 ? -0.624 2.877 -48.458 1.00 96.88 69 GLU A N 1
ATOM 585 C CA . GLU A 1 69 ? 0.666 3.552 -48.670 1.00 96.88 69 GLU A CA 1
ATOM 586 C C . GLU A 1 69 ? 1.776 2.563 -49.049 1.00 96.88 69 GLU A C 1
ATOM 588 O O . GLU A 1 69 ? 2.600 2.851 -49.917 1.00 96.88 69 GLU A O 1
ATOM 593 N N . LEU A 1 70 ? 1.789 1.376 -48.434 1.00 95.81 70 LEU A N 1
ATOM 594 C CA . LEU A 1 70 ? 2.732 0.317 -48.787 1.00 95.81 70 LEU A CA 1
ATOM 595 C C . LEU A 1 70 ? 2.524 -0.193 -50.213 1.00 95.81 70 LEU A C 1
ATOM 597 O O . LEU A 1 70 ? 3.510 -0.459 -50.902 1.00 95.81 70 LEU A O 1
ATOM 601 N N . GLU A 1 71 ? 1.278 -0.340 -50.655 1.00 96.81 71 GLU A N 1
ATOM 602 C CA . GLU A 1 71 ? 0.984 -0.783 -52.016 1.00 96.81 71 GLU A CA 1
ATOM 603 C C . GLU A 1 71 ? 1.344 0.293 -53.048 1.00 96.81 71 GLU A C 1
ATOM 605 O O . GLU A 1 71 ? 2.080 0.004 -53.990 1.00 96.81 71 GLU A O 1
ATOM 610 N N . ASP A 1 72 ? 0.976 1.553 -52.800 1.00 97.12 72 ASP A N 1
ATOM 611 C CA . ASP A 1 72 ? 1.345 2.692 -53.651 1.00 97.12 72 ASP A CA 1
ATOM 612 C C . ASP A 1 72 ? 2.884 2.809 -53.785 1.00 97.12 72 ASP A C 1
ATOM 614 O O . ASP A 1 72 ? 3.427 3.053 -54.871 1.00 97.12 72 ASP A O 1
ATOM 618 N N . LEU A 1 73 ? 3.625 2.582 -52.690 1.00 96.31 73 LEU A N 1
ATOM 619 C CA . LEU A 1 73 ? 5.091 2.562 -52.705 1.00 96.31 73 LEU A CA 1
ATOM 620 C C . LEU A 1 73 ? 5.650 1.401 -53.532 1.00 96.31 73 LEU A C 1
ATOM 622 O O . LEU A 1 73 ? 6.575 1.623 -54.320 1.00 96.31 73 LEU A O 1
ATOM 626 N N . LYS A 1 74 ? 5.105 0.188 -53.393 1.00 97.38 74 LYS A N 1
ATOM 627 C CA . LYS A 1 74 ? 5.521 -0.966 -54.208 1.00 97.38 74 LYS A CA 1
ATOM 628 C C . LYS A 1 74 ? 5.286 -0.717 -55.692 1.00 97.38 74 LYS A C 1
ATOM 630 O O . LYS A 1 74 ? 6.220 -0.895 -56.471 1.00 97.38 74 LYS A O 1
ATOM 635 N N . GLU A 1 75 ? 4.104 -0.235 -56.073 1.00 97.25 75 GLU A N 1
ATOM 636 C CA . GLU A 1 75 ? 3.792 0.099 -57.466 1.00 97.25 75 GLU A CA 1
ATOM 637 C C . GLU A 1 75 ? 4.771 1.148 -58.015 1.00 97.25 75 GLU A C 1
ATOM 639 O O . GLU A 1 75 ? 5.332 0.993 -59.105 1.00 97.25 75 GLU A O 1
ATOM 644 N N . SER A 1 76 ? 5.058 2.199 -57.236 1.00 96.25 76 SER A N 1
ATOM 645 C CA . SER A 1 76 ? 6.018 3.233 -57.636 1.00 96.25 76 SER A CA 1
ATOM 646 C C . SER A 1 76 ? 7.434 2.673 -57.839 1.00 96.25 76 SER A C 1
ATOM 648 O O . SER A 1 76 ? 8.134 3.055 -58.789 1.00 96.25 76 SER A O 1
ATOM 650 N N . MET A 1 77 ? 7.841 1.724 -56.990 1.00 95.69 77 MET A N 1
ATOM 651 C CA . MET A 1 77 ? 9.132 1.053 -57.070 1.00 95.69 77 MET A CA 1
ATOM 652 C C . MET A 1 77 ? 9.210 0.156 -58.307 1.00 95.69 77 MET A C 1
ATOM 654 O O . MET A 1 77 ? 10.182 0.251 -59.057 1.00 95.69 77 MET A O 1
ATOM 658 N N . GLU A 1 78 ? 8.184 -0.649 -58.583 1.00 96.81 78 GLU A N 1
ATOM 659 C CA . GLU A 1 78 ? 8.122 -1.497 -59.779 1.00 96.81 78 GLU A CA 1
ATOM 660 C C . GLU A 1 78 ? 8.163 -0.673 -61.072 1.00 96.81 78 GLU A C 1
ATOM 662 O O . GLU A 1 78 ? 8.910 -0.994 -62.004 1.00 96.81 78 GLU A O 1
ATOM 667 N N . ILE A 1 79 ? 7.434 0.447 -61.120 1.00 96.75 79 ILE A N 1
ATOM 668 C CA . ILE A 1 79 ? 7.469 1.376 -62.255 1.00 96.75 79 ILE A CA 1
ATOM 669 C C . ILE A 1 79 ? 8.880 1.950 -62.440 1.00 96.75 79 ILE A C 1
ATOM 671 O O . ILE A 1 79 ? 9.368 2.031 -63.573 1.00 96.75 79 ILE A O 1
ATOM 675 N N . SER A 1 80 ? 9.550 2.345 -61.353 1.00 95.06 80 SER A N 1
ATOM 676 C CA . SER A 1 80 ? 10.919 2.870 -61.400 1.00 95.06 80 SER A CA 1
ATOM 677 C C . SER A 1 80 ? 11.917 1.818 -61.895 1.00 95.06 80 SER A C 1
ATOM 679 O O . SER A 1 80 ? 12.701 2.099 -62.805 1.00 95.06 80 SER A O 1
ATOM 681 N N . ILE A 1 81 ? 11.824 0.581 -61.393 1.00 95.31 81 ILE A N 1
ATOM 682 C CA . ILE A 1 81 ? 12.652 -0.553 -61.828 1.00 95.31 81 ILE A CA 1
ATOM 683 C C . ILE A 1 81 ? 12.440 -0.826 -63.321 1.00 95.31 81 ILE A C 1
ATOM 685 O O . ILE A 1 81 ? 13.409 -0.889 -64.078 1.00 95.31 81 ILE A O 1
ATOM 689 N N . SER A 1 82 ? 11.187 -0.900 -63.779 1.00 96.81 82 SER A N 1
ATOM 690 C CA . SER A 1 82 ? 10.865 -1.114 -65.196 1.00 96.81 82 SER A CA 1
ATOM 691 C C . SER A 1 82 ? 11.415 0.006 -66.087 1.00 96.81 82 SER A C 1
ATOM 693 O O . SER A 1 82 ? 11.963 -0.249 -67.165 1.00 96.81 82 SER A O 1
ATOM 695 N N . ARG A 1 83 ? 11.312 1.269 -65.646 1.00 96.56 83 ARG A N 1
ATOM 696 C CA . ARG A 1 83 ? 11.890 2.421 -66.358 1.00 96.56 83 ARG A CA 1
ATOM 697 C C . ARG A 1 83 ? 13.411 2.330 -66.419 1.00 96.56 83 ARG A C 1
ATOM 699 O O . ARG A 1 83 ? 13.970 2.498 -67.502 1.00 96.56 83 ARG A O 1
ATOM 706 N N . HIS A 1 84 ? 14.065 2.039 -65.298 1.00 94.88 84 HIS A N 1
ATOM 707 C CA . HIS A 1 84 ? 15.515 1.897 -65.234 1.00 94.88 84 HIS A CA 1
ATOM 708 C C . HIS A 1 84 ? 16.001 0.770 -66.150 1.00 94.88 84 HIS A C 1
ATOM 710 O O . HIS A 1 84 ? 16.873 0.995 -66.985 1.00 94.88 84 HIS A O 1
ATOM 716 N N . GLN A 1 85 ? 15.358 -0.398 -66.104 1.00 96.50 85 GLN A N 1
ATOM 717 C CA . GLN A 1 85 ? 15.684 -1.533 -66.967 1.00 96.50 85 GLN A CA 1
ATOM 718 C C . GLN A 1 85 ? 15.574 -1.177 -68.457 1.00 96.50 85 GLN A C 1
ATOM 720 O O . GLN A 1 85 ? 16.471 -1.487 -69.241 1.00 96.50 85 GLN A O 1
ATOM 725 N N . LYS A 1 86 ? 14.521 -0.453 -68.863 1.00 95.94 86 LYS A N 1
ATOM 726 C CA . LYS A 1 86 ? 14.371 0.026 -70.251 1.00 95.94 86 LYS A CA 1
ATOM 727 C C . LYS A 1 86 ? 15.479 0.996 -70.667 1.00 95.94 86 LYS A C 1
ATOM 729 O O . LYS A 1 86 ? 15.864 1.013 -71.838 1.00 95.94 86 LYS A O 1
ATOM 734 N N . VAL A 1 87 ? 15.966 1.830 -69.748 1.00 96.44 87 VAL A N 1
ATOM 735 C CA . VAL A 1 87 ? 17.088 2.745 -70.010 1.00 96.44 87 VAL A CA 1
ATOM 736 C C . VAL A 1 87 ? 18.392 1.965 -70.145 1.00 96.44 87 VAL A C 1
ATOM 738 O O . VAL A 1 87 ? 19.114 2.195 -71.112 1.00 96.44 87 VAL A O 1
ATOM 741 N N . VAL A 1 88 ? 18.653 1.011 -69.249 1.00 95.44 88 VAL A N 1
ATOM 742 C CA . VAL A 1 88 ? 19.849 0.156 -69.285 1.00 95.44 88 VAL A CA 1
ATOM 743 C C . VAL A 1 88 ? 19.938 -0.595 -70.610 1.00 95.44 88 VAL A C 1
ATOM 745 O O . VAL A 1 88 ? 20.906 -0.404 -71.338 1.00 95.44 88 VAL A O 1
ATOM 748 N N . VAL A 1 89 ? 18.885 -1.317 -71.007 1.00 96.06 89 VAL A N 1
ATOM 749 C CA . VAL A 1 89 ? 18.861 -2.062 -72.282 1.00 96.06 89 VAL A CA 1
ATOM 750 C C . VAL A 1 89 ? 19.107 -1.140 -73.485 1.00 96.06 89 VAL A C 1
ATOM 752 O O . VAL A 1 89 ? 19.790 -1.499 -74.446 1.00 96.06 89 VAL A O 1
ATOM 755 N N . ARG A 1 90 ? 18.569 0.086 -73.451 1.00 96.25 90 ARG A N 1
ATOM 756 C CA . ARG A 1 90 ? 18.782 1.074 -74.517 1.00 96.25 90 ARG A CA 1
ATOM 757 C C . ARG A 1 90 ? 20.231 1.548 -74.577 1.00 96.25 90 ARG A C 1
ATOM 759 O O . ARG A 1 90 ? 20.760 1.714 -75.675 1.00 96.25 90 ARG A O 1
ATOM 766 N N . LEU A 1 91 ? 20.842 1.810 -73.425 1.00 94.88 91 LEU A N 1
ATOM 767 C CA . LEU A 1 91 ? 22.235 2.231 -73.341 1.00 94.88 91 LEU A CA 1
ATOM 768 C C . LEU A 1 91 ? 23.164 1.100 -73.775 1.00 94.88 91 LEU A C 1
ATOM 770 O O . LEU A 1 91 ? 23.993 1.333 -74.644 1.00 94.88 91 LEU A O 1
ATOM 774 N N . GLU A 1 92 ? 22.975 -0.119 -73.271 1.00 94.50 92 GLU A N 1
ATOM 775 C CA . GLU A 1 92 ? 23.747 -1.304 -73.670 1.00 94.50 92 GLU A CA 1
ATOM 776 C C . GLU A 1 92 ? 23.741 -1.502 -75.185 1.00 94.50 92 GLU A C 1
ATOM 778 O O . GLU A 1 92 ? 24.794 -1.680 -75.798 1.00 94.50 92 GLU A O 1
ATOM 783 N N . ARG A 1 93 ? 22.568 -1.381 -75.818 1.00 95.62 93 ARG A N 1
ATOM 784 C CA . ARG A 1 93 ? 22.459 -1.459 -77.275 1.00 95.62 93 ARG A CA 1
ATOM 785 C C . ARG A 1 93 ? 23.287 -0.378 -77.975 1.00 95.62 93 ARG A C 1
ATOM 787 O O . ARG A 1 93 ? 24.021 -0.698 -78.906 1.00 95.62 93 ARG A O 1
ATOM 794 N N . ARG A 1 94 ? 23.191 0.883 -77.538 1.00 95.19 94 ARG A N 1
ATOM 795 C CA . ARG A 1 94 ? 23.985 1.984 -78.117 1.00 95.19 94 ARG A CA 1
ATOM 796 C C . ARG A 1 94 ? 25.482 1.752 -77.932 1.00 95.19 94 ARG A C 1
ATOM 798 O O . ARG A 1 94 ? 26.227 1.886 -78.895 1.00 95.19 94 ARG A O 1
ATOM 805 N N . PHE A 1 95 ? 25.899 1.341 -76.736 1.00 94.50 95 PHE A N 1
ATOM 806 C CA . PHE A 1 95 ? 27.293 1.027 -76.434 1.00 94.50 95 PHE A CA 1
ATOM 807 C C . PHE A 1 95 ? 27.832 -0.091 -77.330 1.00 94.50 95 PHE A C 1
ATOM 809 O O . PHE A 1 95 ? 28.937 0.029 -77.852 1.00 94.50 95 PHE A O 1
ATOM 816 N N . LEU A 1 96 ? 27.063 -1.160 -77.556 1.00 93.94 96 LEU A N 1
ATOM 817 C CA . LEU A 1 96 ? 27.469 -2.244 -78.453 1.00 93.94 96 LEU A CA 1
ATOM 818 C C . LEU A 1 96 ? 27.564 -1.778 -79.912 1.00 93.94 96 LEU A C 1
ATOM 820 O O . LEU A 1 96 ? 28.530 -2.108 -80.598 1.00 93.94 96 LEU A O 1
ATOM 824 N N . GLU A 1 97 ? 26.594 -0.994 -80.385 1.00 94.38 97 GLU A N 1
ATOM 825 C CA . GLU A 1 97 ? 26.608 -0.441 -81.743 1.00 94.38 97 GLU A CA 1
ATOM 826 C C . GLU A 1 97 ? 27.809 0.493 -81.971 1.00 94.38 97 GLU A C 1
ATOM 828 O O . GLU A 1 97 ? 28.474 0.400 -83.007 1.00 94.38 97 GLU A O 1
ATOM 833 N N . GLU A 1 98 ? 28.119 1.368 -81.012 1.00 93.75 98 GLU A N 1
ATOM 834 C CA . GLU A 1 98 ? 29.284 2.255 -81.071 1.00 93.75 98 GLU A CA 1
ATOM 835 C C . GLU A 1 98 ? 30.593 1.479 -80.994 1.00 93.75 98 GLU A C 1
ATOM 837 O O . GLU A 1 98 ? 31.444 1.672 -81.860 1.00 93.75 98 GLU A O 1
ATOM 842 N N . LYS A 1 99 ? 30.721 0.534 -80.055 1.00 93.12 99 LYS A N 1
ATOM 843 C CA . LYS A 1 99 ? 31.910 -0.320 -79.926 1.00 93.12 99 LYS A CA 1
ATOM 844 C C . LYS A 1 99 ? 32.229 -1.049 -81.231 1.00 93.12 99 LYS A C 1
ATOM 846 O O . LYS A 1 99 ? 33.371 -1.066 -81.676 1.00 93.12 99 LYS A O 1
ATOM 851 N N . VAL A 1 100 ? 31.219 -1.608 -81.900 1.00 92.81 100 VAL A N 1
ATOM 852 C CA . VAL A 1 100 ? 31.418 -2.277 -83.196 1.00 92.81 100 VAL A CA 1
ATOM 853 C C . VAL A 1 100 ? 31.864 -1.289 -84.279 1.00 92.81 100 VAL A C 1
ATOM 855 O O . VAL A 1 100 ? 32.704 -1.636 -85.113 1.00 92.81 100 VAL A O 1
ATOM 858 N N . LYS A 1 101 ? 31.324 -0.063 -84.301 1.00 93.12 101 LYS A N 1
ATOM 859 C CA . LYS A 1 101 ? 31.745 0.973 -85.261 1.00 93.12 101 LYS A CA 1
ATOM 860 C C . LYS A 1 101 ? 33.193 1.400 -85.022 1.00 93.12 101 LYS A C 1
ATOM 862 O O . LYS A 1 101 ? 33.962 1.430 -85.983 1.00 93.12 101 LYS A O 1
ATOM 867 N N . THR A 1 102 ? 33.569 1.672 -83.775 1.00 89.12 102 THR A N 1
ATOM 868 C CA . THR A 1 102 ? 34.933 2.077 -83.416 1.00 89.12 102 THR A CA 1
ATOM 869 C C . THR A 1 102 ? 35.929 0.955 -83.677 1.00 89.12 102 THR A C 1
ATOM 871 O O . THR A 1 102 ? 36.959 1.202 -84.290 1.00 89.12 102 THR A O 1
ATOM 874 N N . ASP A 1 103 ? 35.601 -0.296 -83.337 1.00 86.06 103 ASP A N 1
ATOM 875 C CA . ASP A 1 103 ? 36.472 -1.448 -83.607 1.00 86.06 103 ASP A CA 1
ATOM 876 C C . ASP A 1 103 ? 36.704 -1.637 -85.111 1.00 86.06 103 ASP A C 1
ATOM 878 O O . ASP A 1 103 ? 37.813 -1.949 -85.543 1.00 86.06 103 ASP A O 1
ATOM 882 N N . ARG A 1 104 ? 35.673 -1.425 -85.942 1.00 89.12 104 ARG A N 1
ATOM 883 C CA . ARG A 1 104 ? 35.824 -1.457 -87.407 1.00 89.12 104 ARG A CA 1
ATOM 884 C C . ARG A 1 104 ? 36.731 -0.338 -87.913 1.00 89.12 104 ARG A C 1
ATOM 886 O O . ARG A 1 104 ? 37.514 -0.584 -88.825 1.00 89.12 104 ARG A O 1
ATOM 893 N N . GLN A 1 105 ? 36.623 0.868 -87.358 1.00 86.50 105 GLN A N 1
ATOM 894 C CA . GLN A 1 105 ? 37.479 1.999 -87.731 1.00 86.50 105 GLN A CA 1
ATOM 895 C C . GLN A 1 105 ? 38.933 1.769 -87.301 1.00 86.50 105 GLN A C 1
ATOM 897 O O . GLN A 1 105 ? 39.833 1.918 -88.123 1.00 86.50 105 GLN A O 1
ATOM 902 N N . LEU A 1 106 ? 39.157 1.317 -86.063 1.00 85.44 106 LEU A N 1
ATOM 903 C CA . LEU A 1 106 ? 40.485 0.993 -85.540 1.00 85.44 106 LEU A CA 1
ATOM 904 C C . LEU A 1 106 ? 41.163 -0.110 -86.353 1.00 85.44 106 LEU A C 1
ATOM 906 O O . LEU A 1 106 ? 42.332 0.021 -86.696 1.00 85.44 106 LEU A O 1
ATOM 910 N N . LYS A 1 107 ? 40.431 -1.169 -86.725 1.00 84.38 107 LYS A N 1
ATOM 911 C CA . LYS A 1 107 ? 40.976 -2.244 -87.570 1.00 84.38 107 LYS A CA 1
ATOM 912 C C . LYS A 1 107 ? 41.431 -1.746 -88.942 1.00 84.38 107 LYS A C 1
ATOM 914 O O . LYS A 1 107 ? 42.457 -2.212 -89.421 1.00 84.38 107 LYS A O 1
ATOM 919 N N . LYS A 1 108 ? 40.693 -0.820 -89.566 1.00 83.75 108 LYS A N 1
ATOM 920 C CA . LYS A 1 108 ? 41.091 -0.227 -90.854 1.00 83.75 108 LYS A CA 1
ATOM 921 C C . LYS A 1 108 ? 42.352 0.621 -90.715 1.00 83.75 108 LYS A C 1
ATOM 923 O O . LYS A 1 108 ? 43.306 0.389 -91.445 1.00 83.75 108 LYS A O 1
ATOM 928 N N . LEU A 1 109 ? 42.374 1.524 -89.734 1.00 84.88 109 LEU A N 1
ATOM 929 C CA . LEU A 1 109 ? 43.529 2.387 -89.479 1.00 84.88 109 LEU A CA 1
ATOM 930 C C . LEU A 1 109 ? 44.786 1.582 -89.137 1.00 84.88 109 LEU A C 1
ATOM 932 O O . LEU A 1 109 ? 45.861 1.896 -89.629 1.00 84.88 109 LEU A O 1
ATOM 936 N N . LEU A 1 110 ? 44.657 0.521 -88.336 1.00 80.19 110 LEU A N 1
ATOM 937 C CA . LEU A 1 110 ? 45.789 -0.333 -87.980 1.00 80.19 110 LEU A CA 1
ATOM 938 C C . LEU A 1 110 ? 46.347 -1.083 -89.195 1.00 80.19 110 LEU A C 1
ATOM 940 O O . LEU A 1 110 ? 47.560 -1.223 -89.301 1.00 80.19 110 LEU A O 1
ATOM 944 N N . LEU A 1 111 ? 45.488 -1.525 -90.120 1.00 77.94 111 LEU A N 1
ATOM 945 C CA . LEU A 1 111 ? 45.923 -2.160 -91.365 1.00 77.94 111 LEU A CA 1
ATOM 946 C C . LEU A 1 111 ? 46.684 -1.161 -92.253 1.00 77.94 111 LEU A C 1
ATOM 948 O O . LEU A 1 111 ? 47.823 -1.417 -92.629 1.00 77.94 111 LEU A O 1
ATOM 952 N N . GLU A 1 112 ? 46.091 0.012 -92.496 1.00 77.31 112 GLU A N 1
ATOM 953 C CA . GLU A 1 112 ? 46.686 1.081 -93.311 1.00 77.31 112 GLU A CA 1
ATOM 954 C C . GLU A 1 112 ? 48.017 1.581 -92.727 1.00 77.31 112 GLU A C 1
ATOM 956 O O . GLU A 1 112 ? 48.994 1.775 -93.450 1.00 77.31 112 GLU A O 1
ATOM 961 N N . GLN A 1 113 ? 48.086 1.748 -91.404 1.00 71.25 113 GLN A N 1
ATOM 962 C CA . GLN A 1 113 ? 49.296 2.180 -90.713 1.00 71.25 113 GLN A CA 1
ATOM 963 C C . GLN A 1 113 ? 50.372 1.090 -90.701 1.00 71.25 113 GLN A C 1
ATOM 965 O O . GLN A 1 113 ? 51.552 1.423 -90.819 1.00 71.25 113 GLN A O 1
ATOM 970 N N . ASN A 1 114 ? 50.008 -0.190 -90.562 1.00 69.75 114 ASN A N 1
ATOM 971 C CA . ASN A 1 114 ? 50.967 -1.294 -90.606 1.00 69.75 114 ASN A CA 1
ATOM 972 C C . ASN A 1 114 ? 51.591 -1.420 -92.004 1.00 69.75 114 ASN A C 1
ATOM 974 O O . ASN A 1 114 ? 52.814 -1.490 -92.122 1.00 69.75 114 ASN A O 1
ATOM 978 N N . ASP A 1 115 ? 50.775 -1.340 -93.056 1.00 69.88 115 ASP A N 1
ATOM 979 C CA . ASP A 1 115 ? 51.236 -1.379 -94.447 1.00 69.88 115 ASP A CA 1
ATOM 980 C C . ASP A 1 115 ? 52.156 -0.186 -94.769 1.00 69.88 115 ASP A C 1
ATOM 982 O O . ASP A 1 115 ? 53.233 -0.355 -95.348 1.00 69.88 115 ASP A O 1
ATOM 986 N N . PHE A 1 116 ? 51.797 1.020 -94.314 1.00 61.00 116 PHE A N 1
ATOM 987 C CA . PHE A 1 116 ? 52.617 2.223 -94.491 1.00 61.00 116 PHE A CA 1
ATOM 988 C C . PHE A 1 116 ? 53.923 2.182 -93.676 1.00 61.00 116 PHE A C 1
ATOM 990 O O . PHE A 1 116 ? 54.986 2.569 -94.167 1.00 61.00 116 PHE A O 1
ATOM 997 N N . SER A 1 117 ? 53.869 1.659 -92.446 1.00 64.25 117 SER A N 1
ATOM 998 C CA . SER A 1 117 ? 55.035 1.522 -91.564 1.00 64.25 117 SER A CA 1
ATOM 999 C C . SER A 1 117 ? 56.035 0.502 -92.106 1.00 64.25 117 SER A C 1
ATOM 1001 O O . SER A 1 117 ? 57.228 0.791 -92.122 1.00 64.25 117 SER A O 1
ATOM 1003 N N . HIS A 1 118 ? 55.582 -0.652 -92.609 1.00 64.81 118 HIS A N 1
ATOM 1004 C CA . HIS A 1 118 ? 56.460 -1.651 -93.230 1.00 64.81 118 HIS A CA 1
ATOM 1005 C C . HIS A 1 118 ? 57.179 -1.108 -94.476 1.00 64.81 118 HIS A C 1
ATOM 1007 O O . HIS A 1 118 ? 58.359 -1.407 -94.672 1.00 64.81 118 HIS A O 1
ATOM 1013 N N . LEU A 1 119 ? 56.505 -0.277 -95.280 1.00 62.22 119 LEU A N 1
ATOM 1014 C CA . LEU A 1 119 ? 57.074 0.328 -96.486 1.00 62.22 119 LEU A CA 1
ATOM 1015 C C . LEU A 1 119 ? 58.129 1.405 -96.164 1.00 62.22 119 LEU A C 1
ATOM 1017 O O . LEU A 1 119 ? 59.204 1.425 -96.764 1.00 62.22 119 LEU A O 1
ATOM 1021 N N . LEU A 1 120 ? 57.858 2.268 -95.179 1.00 59.38 120 LEU A N 1
ATOM 1022 C CA . LEU A 1 120 ? 58.778 3.331 -94.754 1.00 59.38 120 LEU A CA 1
ATOM 1023 C C . LEU A 1 120 ? 60.019 2.798 -94.028 1.00 59.38 120 LEU A C 1
ATOM 1025 O O . LEU A 1 120 ? 61.120 3.316 -94.220 1.00 59.38 120 LEU A O 1
ATOM 1029 N N . LEU A 1 121 ? 59.872 1.745 -93.218 1.00 59.91 121 LEU A N 1
ATOM 1030 C CA . LEU A 1 121 ? 60.985 1.143 -92.472 1.00 59.91 121 LEU A CA 1
ATOM 1031 C C . LEU A 1 121 ? 62.032 0.517 -93.411 1.00 59.91 121 LEU A C 1
ATOM 1033 O O . LEU A 1 121 ? 63.219 0.503 -93.084 1.00 59.91 121 LEU A O 1
ATOM 1037 N N . TRP A 1 122 ? 61.601 0.070 -94.597 1.00 60.53 122 TRP A N 1
ATOM 1038 C CA . TRP A 1 122 ? 62.466 -0.457 -95.657 1.00 60.53 122 TRP A CA 1
ATOM 1039 C C . TRP A 1 122 ? 63.256 0.634 -96.411 1.00 60.53 122 TRP A C 1
ATOM 1041 O O . TRP A 1 122 ? 64.300 0.333 -96.982 1.00 60.53 122 TRP A O 1
ATOM 1051 N N . GLN A 1 123 ? 62.807 1.898 -96.387 1.00 61.53 123 GLN A N 1
ATOM 1052 C CA . GLN A 1 123 ? 63.423 3.022 -97.116 1.00 61.53 123 GLN A CA 1
ATOM 1053 C C . GLN A 1 123 ? 64.325 3.936 -96.259 1.00 61.53 123 GLN A C 1
ATOM 1055 O O . GLN A 1 123 ? 65.022 4.793 -96.800 1.00 61.53 123 GLN A O 1
ATOM 1060 N N . LEU A 1 124 ? 64.335 3.788 -94.929 1.00 64.12 124 LEU A N 1
ATOM 1061 C CA . LEU A 1 124 ? 65.055 4.692 -94.018 1.00 64.12 124 LEU A CA 1
ATOM 1062 C C . LEU A 1 124 ? 66.549 4.344 -93.835 1.00 64.12 124 LEU A C 1
ATOM 1064 O O . LEU A 1 124 ? 66.929 3.179 -93.700 1.00 64.12 124 LEU A O 1
ATOM 1068 N N . ASN A 1 125 ? 67.399 5.376 -93.721 1.00 72.69 125 ASN A N 1
ATOM 1069 C CA . ASN A 1 125 ? 68.824 5.272 -93.352 1.00 72.69 125 ASN A CA 1
ATOM 1070 C C . ASN A 1 125 ? 69.014 4.814 -91.882 1.00 72.69 125 ASN A C 1
ATOM 1072 O O . ASN A 1 125 ? 68.078 4.868 -91.082 1.00 72.69 125 ASN A O 1
ATOM 1076 N N . SER A 1 126 ? 70.225 4.384 -91.487 1.00 74.06 126 SER A N 1
ATOM 1077 C CA . SER A 1 126 ? 70.525 3.865 -90.129 1.00 74.06 126 SER A CA 1
ATOM 1078 C C . SER A 1 126 ? 70.108 4.810 -88.994 1.00 74.06 126 SER A C 1
ATOM 1080 O O . SER A 1 126 ? 69.480 4.360 -88.039 1.00 74.06 126 SER A O 1
ATOM 1082 N N . THR A 1 127 ? 70.350 6.115 -89.144 1.00 76.19 127 THR A N 1
ATOM 1083 C CA . THR A 1 127 ? 69.943 7.160 -88.187 1.00 76.19 127 THR A CA 1
ATOM 1084 C C . THR A 1 127 ? 68.422 7.233 -88.007 1.00 76.19 127 THR A C 1
ATOM 1086 O O . THR A 1 127 ? 67.934 7.415 -86.897 1.00 76.19 127 THR A O 1
ATOM 1089 N N . GLY A 1 128 ? 67.644 7.027 -89.076 1.00 77.81 128 GLY A N 1
ATOM 1090 C CA . GLY A 1 128 ? 66.179 6.989 -88.998 1.00 77.81 128 GLY A CA 1
ATOM 1091 C C . GLY A 1 128 ? 65.666 5.787 -88.199 1.00 77.81 128 GLY A C 1
ATOM 1092 O O . GLY A 1 128 ? 64.721 5.915 -87.422 1.00 77.81 128 GLY A O 1
ATOM 1093 N N . ARG A 1 129 ? 66.336 4.631 -88.316 1.00 79.44 129 ARG A N 1
ATOM 1094 C CA . ARG A 1 129 ? 66.021 3.440 -87.506 1.00 79.44 129 ARG A CA 1
ATOM 1095 C C . ARG A 1 129 ? 66.356 3.634 -86.026 1.00 79.44 129 ARG A C 1
ATOM 1097 O O . ARG A 1 129 ? 65.632 3.121 -85.178 1.00 79.44 129 ARG A O 1
ATOM 1104 N N . GLU A 1 130 ? 67.424 4.357 -85.700 1.00 79.94 130 GLU A N 1
ATOM 1105 C CA . GLU A 1 130 ? 67.779 4.687 -84.311 1.00 79.94 130 GLU A CA 1
ATOM 1106 C C . GLU A 1 130 ? 66.790 5.674 -83.685 1.00 79.94 130 GLU A C 1
ATOM 1108 O O . GLU A 1 130 ? 66.306 5.421 -82.584 1.00 79.94 130 GLU A O 1
ATOM 1113 N N . MET A 1 131 ? 66.392 6.721 -84.416 1.00 83.38 131 MET A N 1
ATOM 1114 C CA . MET A 1 131 ? 65.3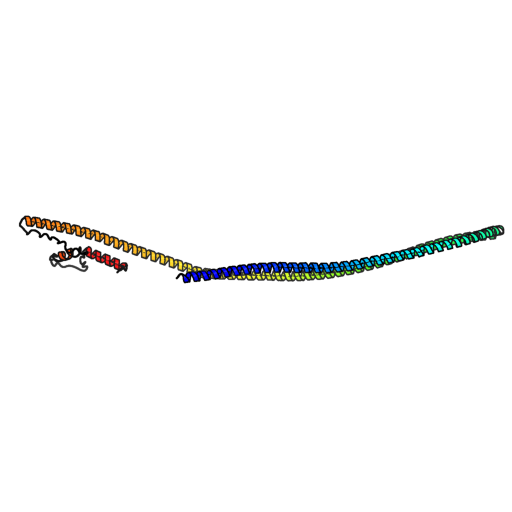45 7.651 -83.974 1.00 83.38 131 MET A CA 1
ATOM 1115 C C . MET A 1 131 ? 64.007 6.942 -83.731 1.00 83.38 131 MET A C 1
ATOM 1117 O O . MET A 1 131 ? 63.321 7.250 -82.760 1.00 83.38 131 MET A O 1
ATOM 1121 N N . PHE A 1 132 ? 63.643 5.960 -84.566 1.00 80.31 132 PHE A N 1
ATOM 1122 C CA . PHE A 1 132 ? 62.448 5.141 -84.342 1.00 80.31 132 PHE A CA 1
ATOM 1123 C C . PHE A 1 132 ? 62.565 4.290 -83.071 1.00 80.31 132 PHE A C 1
ATOM 1125 O O . PHE A 1 132 ? 61.633 4.259 -82.272 1.00 80.31 132 PHE A O 1
ATOM 1132 N N . LYS A 1 133 ? 63.713 3.637 -82.837 1.00 85.81 133 LYS A N 1
ATOM 1133 C CA . LYS A 1 133 ? 63.952 2.874 -81.597 1.00 85.81 133 LYS A CA 1
ATOM 1134 C C . LYS A 1 133 ? 63.866 3.757 -80.354 1.00 85.81 133 LYS A C 1
ATOM 1136 O O . LYS A 1 133 ? 63.307 3.325 -79.351 1.00 85.81 133 LYS A O 1
ATOM 1141 N N . GLU A 1 134 ? 64.400 4.972 -80.417 1.00 86.88 134 GLU A N 1
ATOM 1142 C CA . GLU A 1 134 ? 64.314 5.918 -79.305 1.00 86.88 134 GLU A CA 1
ATOM 1143 C C . GLU A 1 134 ? 62.885 6.433 -79.105 1.00 86.88 134 GLU A C 1
ATOM 1145 O O . GLU A 1 134 ? 62.414 6.509 -77.976 1.00 86.88 134 GLU A O 1
ATOM 1150 N N . ASN A 1 135 ? 62.140 6.686 -80.184 1.00 89.12 135 ASN A N 1
ATOM 1151 C CA . ASN A 1 135 ? 60.722 7.032 -80.099 1.00 89.12 135 ASN A CA 1
ATOM 1152 C C . ASN A 1 135 ? 59.900 5.910 -79.440 1.00 89.12 135 ASN A C 1
ATOM 1154 O O . ASN A 1 135 ? 59.089 6.193 -78.565 1.00 89.12 135 ASN A O 1
ATOM 1158 N N . VAL A 1 136 ? 60.173 4.643 -79.779 1.00 88.56 136 VAL A N 1
ATOM 1159 C CA . VAL A 1 136 ? 59.555 3.481 -79.118 1.00 88.56 136 VAL A CA 1
ATOM 1160 C C . VAL A 1 136 ? 59.906 3.446 -77.628 1.00 88.56 136 VAL A C 1
ATOM 1162 O O . VAL A 1 136 ? 59.009 3.304 -76.807 1.00 88.56 136 VAL A O 1
ATOM 1165 N N . ARG A 1 137 ? 61.175 3.657 -77.247 1.00 91.50 137 ARG A N 1
ATOM 1166 C CA . ARG A 1 137 ? 61.578 3.714 -75.827 1.00 91.50 137 ARG A CA 1
ATOM 1167 C C . ARG A 1 137 ? 60.890 4.840 -75.060 1.00 91.50 137 ARG A C 1
ATOM 1169 O O . ARG A 1 137 ? 60.449 4.628 -73.934 1.00 91.50 137 ARG A O 1
ATOM 1176 N N . LEU A 1 138 ? 60.795 6.027 -75.659 1.00 91.31 138 LEU A N 1
ATOM 1177 C CA . LEU A 1 138 ? 60.084 7.161 -75.073 1.00 91.31 138 LEU A CA 1
ATOM 1178 C C . LEU A 1 138 ? 58.593 6.860 -74.942 1.00 91.31 138 LEU A C 1
ATOM 1180 O O . LEU A 1 138 ? 58.008 7.140 -73.901 1.00 91.31 138 LEU A O 1
ATOM 1184 N N . HIS A 1 139 ? 57.984 6.251 -75.958 1.00 92.50 139 HIS A N 1
ATOM 1185 C CA . HIS A 1 139 ? 56.590 5.831 -75.912 1.00 92.50 139 HIS A CA 1
ATOM 1186 C C . HIS A 1 139 ? 56.346 4.802 -74.800 1.00 92.50 139 HIS A C 1
ATOM 1188 O O . HIS A 1 139 ? 55.384 4.939 -74.048 1.00 92.50 139 HIS A O 1
ATOM 1194 N N . ASP A 1 140 ? 57.231 3.817 -74.639 1.00 91.31 140 ASP A N 1
ATOM 1195 C CA . ASP A 1 140 ? 57.157 2.842 -73.549 1.00 91.31 140 ASP A CA 1
ATOM 1196 C C . ASP A 1 140 ? 57.287 3.531 -72.181 1.00 91.31 140 ASP A C 1
ATOM 1198 O O . ASP A 1 140 ? 56.485 3.276 -71.282 1.00 91.31 140 ASP A O 1
ATOM 1202 N N . ALA A 1 141 ? 58.229 4.469 -72.024 1.00 93.00 141 ALA A N 1
ATOM 1203 C CA . ALA A 1 141 ? 58.373 5.266 -70.804 1.00 93.00 141 ALA A CA 1
ATOM 1204 C C . ALA A 1 141 ? 57.115 6.104 -70.501 1.00 93.00 141 ALA A C 1
ATOM 1206 O O . ALA A 1 141 ? 56.651 6.129 -69.359 1.00 93.00 141 ALA A O 1
ATOM 1207 N N . PHE A 1 142 ? 56.518 6.733 -71.519 1.00 94.31 142 PHE A N 1
ATOM 1208 C CA . PHE A 1 142 ? 55.248 7.448 -71.384 1.00 94.31 142 PHE A CA 1
ATOM 1209 C C . PHE A 1 142 ? 54.094 6.510 -71.023 1.00 94.31 142 PHE A C 1
ATOM 1211 O O . PHE A 1 142 ? 53.254 6.876 -70.204 1.00 94.31 142 PHE A O 1
ATOM 1218 N N . ALA A 1 143 ? 54.054 5.295 -71.573 1.00 94.56 143 ALA A N 1
ATOM 1219 C CA . ALA A 1 143 ? 53.039 4.303 -71.235 1.00 94.56 143 ALA A CA 1
ATOM 1220 C C . ALA A 1 143 ? 53.133 3.870 -69.762 1.00 94.56 143 ALA A C 1
ATOM 1222 O O . ALA A 1 143 ? 52.101 3.759 -69.096 1.00 94.56 143 ALA A O 1
ATOM 1223 N N . TYR A 1 144 ? 54.347 3.689 -69.226 1.00 94.69 144 TYR A N 1
ATOM 1224 C CA . TYR A 1 144 ? 54.548 3.426 -67.796 1.00 94.69 144 TYR A CA 1
ATOM 1225 C C . TYR A 1 144 ? 54.085 4.604 -66.929 1.00 94.69 144 TYR A C 1
ATOM 1227 O O . TYR A 1 144 ? 53.289 4.404 -66.017 1.00 94.69 144 TYR A O 1
ATOM 1235 N N . GLN A 1 145 ? 54.484 5.837 -67.258 1.00 95.12 145 GLN A N 1
ATOM 1236 C CA . GLN A 1 145 ? 54.035 7.030 -66.526 1.00 95.12 145 GLN A CA 1
ATOM 1237 C C . GLN A 1 145 ? 52.510 7.213 -66.582 1.00 95.12 145 GLN A C 1
ATOM 1239 O O . GLN A 1 145 ? 51.877 7.580 -65.589 1.00 95.12 145 GLN A O 1
ATOM 1244 N N . LEU A 1 146 ? 51.889 6.934 -67.729 1.00 95.88 146 LEU A N 1
ATOM 1245 C CA . LEU A 1 146 ? 50.437 6.974 -67.869 1.00 95.88 146 LEU A CA 1
ATOM 1246 C C . LEU A 1 146 ? 49.771 5.912 -66.985 1.00 95.88 146 LEU A C 1
ATOM 1248 O O . LEU A 1 146 ? 48.787 6.201 -66.310 1.00 95.88 146 LEU A O 1
ATOM 1252 N N . LYS A 1 147 ? 50.322 4.696 -66.935 1.00 95.50 147 LYS A N 1
ATOM 1253 C CA . LYS A 1 147 ? 49.812 3.638 -66.059 1.00 95.50 147 LYS A CA 1
ATOM 1254 C C . LYS A 1 147 ? 49.903 4.039 -64.584 1.00 95.50 147 LYS A C 1
ATOM 1256 O O . LYS A 1 147 ? 48.901 3.929 -63.878 1.00 95.50 147 LYS A O 1
ATOM 1261 N N . ASP A 1 148 ? 51.041 4.571 -64.148 1.00 95.19 148 ASP A N 1
ATOM 1262 C CA . ASP A 1 148 ? 51.245 5.020 -62.766 1.00 95.19 148 ASP A CA 1
ATOM 1263 C C . ASP A 1 148 ? 50.280 6.155 -62.396 1.00 95.19 148 ASP A C 1
ATOM 1265 O O . ASP A 1 148 ? 49.648 6.128 -61.339 1.00 95.19 148 ASP A O 1
ATOM 1269 N N . THR A 1 149 ? 50.086 7.136 -63.286 1.00 95.25 149 THR A N 1
ATOM 1270 C CA . THR A 1 149 ? 49.120 8.225 -63.052 1.00 95.25 149 THR A CA 1
ATOM 1271 C C . THR A 1 149 ? 47.677 7.718 -62.996 1.00 95.25 149 THR A C 1
ATOM 1273 O O . THR A 1 149 ? 46.910 8.174 -62.144 1.00 95.25 149 THR A O 1
ATOM 1276 N N . MET A 1 150 ? 47.304 6.731 -63.819 1.00 95.31 150 MET A N 1
ATOM 1277 C CA . MET A 1 150 ? 45.991 6.080 -63.743 1.00 95.31 150 MET A CA 1
ATOM 1278 C C . MET A 1 150 ? 45.800 5.299 -62.434 1.00 95.31 150 MET A C 1
ATOM 1280 O O . MET A 1 150 ? 44.710 5.321 -61.860 1.00 95.31 150 MET A O 1
ATOM 1284 N N . GLU A 1 151 ? 46.826 4.599 -61.946 1.00 96.31 151 GLU A N 1
ATOM 1285 C CA . GLU A 1 151 ? 46.778 3.889 -60.661 1.00 96.31 151 GLU A CA 1
ATOM 1286 C C . GLU A 1 151 ? 46.662 4.863 -59.484 1.00 96.31 151 GLU A C 1
ATOM 1288 O O . GLU A 1 151 ? 45.790 4.688 -58.627 1.00 96.31 151 GLU A O 1
ATOM 1293 N N . LEU A 1 152 ? 47.441 5.948 -59.490 1.00 96.81 152 LEU A N 1
ATOM 1294 C CA . LEU A 1 152 ? 47.328 7.029 -58.509 1.00 96.81 152 LEU A CA 1
ATOM 1295 C C . LEU A 1 152 ? 45.939 7.678 -58.531 1.00 96.81 152 LEU A C 1
ATOM 1297 O O . LEU A 1 152 ? 45.365 7.933 -57.472 1.00 96.81 152 LEU A O 1
ATOM 1301 N N . GLN A 1 153 ? 45.357 7.895 -59.714 1.00 96.44 153 GLN A N 1
ATOM 1302 C CA . GLN A 1 153 ? 44.003 8.432 -59.842 1.00 96.44 153 GLN A CA 1
ATOM 1303 C C . GLN A 1 153 ? 42.953 7.484 -59.246 1.00 96.44 153 GLN A C 1
ATOM 1305 O O . GLN A 1 153 ? 42.063 7.943 -58.530 1.00 96.44 153 GLN A O 1
ATOM 1310 N N . LYS A 1 154 ? 43.073 6.169 -59.474 1.00 97.31 154 LYS A N 1
ATOM 1311 C CA . LYS A 1 154 ? 42.185 5.164 -58.863 1.00 97.31 154 LYS A CA 1
ATOM 1312 C C . LYS A 1 154 ? 42.307 5.146 -57.341 1.00 97.31 154 LYS A C 1
ATOM 1314 O O . LYS A 1 154 ? 41.294 5.057 -56.654 1.00 97.31 154 LYS A O 1
ATOM 1319 N N . ILE A 1 155 ? 43.526 5.228 -56.804 1.00 97.06 155 ILE A N 1
ATOM 1320 C CA . ILE A 1 155 ? 43.752 5.279 -55.350 1.00 97.06 155 ILE A CA 1
ATOM 1321 C C . ILE A 1 155 ? 43.148 6.558 -54.766 1.00 97.06 155 ILE A C 1
ATOM 1323 O O . ILE A 1 155 ? 42.463 6.493 -53.749 1.00 97.06 155 ILE A O 1
ATOM 1327 N N . LYS A 1 156 ? 43.341 7.705 -55.427 1.00 97.06 156 LYS A N 1
ATOM 1328 C CA . LYS A 1 156 ? 42.741 8.977 -55.013 1.00 97.06 156 LYS A CA 1
ATOM 1329 C C . LYS A 1 156 ? 41.212 8.893 -54.968 1.00 97.06 156 LYS A C 1
ATOM 1331 O O . LYS A 1 156 ? 40.632 9.312 -53.975 1.00 97.06 156 LYS A O 1
ATOM 1336 N N . GLN A 1 157 ? 40.580 8.324 -55.996 1.00 97.19 157 GLN A N 1
ATOM 1337 C CA . GLN A 1 157 ? 39.125 8.134 -56.031 1.00 97.19 157 GLN A CA 1
ATOM 1338 C C . GLN A 1 157 ? 38.637 7.253 -54.876 1.00 97.19 157 GLN A C 1
ATOM 1340 O O . GLN A 1 157 ? 37.728 7.654 -54.159 1.00 97.19 157 GLN A O 1
ATOM 1345 N N . LYS A 1 158 ? 39.293 6.111 -54.626 1.00 97.31 158 LYS A N 1
ATOM 1346 C CA . LYS A 1 158 ? 38.959 5.244 -53.482 1.00 97.31 158 LYS A CA 1
ATOM 1347 C C . LYS A 1 158 ? 39.102 5.969 -52.145 1.00 97.31 158 LYS A C 1
ATOM 1349 O O . LYS A 1 158 ? 38.241 5.852 -51.286 1.00 97.31 158 LYS A O 1
ATOM 1354 N N . LEU A 1 159 ? 40.168 6.752 -51.979 1.00 96.94 159 LEU A N 1
ATOM 1355 C CA . LEU A 1 159 ? 40.383 7.524 -50.757 1.00 96.94 159 LEU A CA 1
ATOM 1356 C C . LEU A 1 159 ? 39.313 8.614 -50.572 1.00 96.94 159 LEU A C 1
ATOM 1358 O O . LEU A 1 159 ? 38.900 8.891 -49.447 1.00 96.94 159 LEU A O 1
ATOM 1362 N N . GLU A 1 160 ? 38.863 9.241 -51.660 1.00 97.06 160 GLU A N 1
ATOM 1363 C CA . GLU A 1 160 ? 37.750 10.194 -51.640 1.00 97.06 160 GLU A CA 1
ATOM 1364 C C . GLU A 1 160 ? 36.428 9.504 -51.265 1.00 97.06 160 GLU A C 1
ATOM 1366 O O . GLU A 1 160 ? 35.713 10.016 -50.403 1.00 97.06 160 GLU A O 1
ATOM 1371 N N . GLU A 1 161 ? 36.140 8.323 -51.819 1.00 96.94 161 GLU A N 1
ATOM 1372 C CA . GLU A 1 161 ? 34.981 7.496 -51.449 1.00 96.94 161 GLU A CA 1
ATOM 1373 C C . GLU A 1 161 ? 35.016 7.121 -49.959 1.00 96.94 161 GLU A C 1
ATOM 1375 O O . GLU A 1 161 ? 34.073 7.433 -49.225 1.00 96.94 161 GLU A O 1
ATOM 1380 N N . ASP A 1 162 ? 36.129 6.568 -49.470 1.00 96.94 162 ASP A N 1
ATOM 1381 C CA . ASP A 1 162 ? 36.313 6.214 -48.058 1.00 96.94 162 ASP A CA 1
ATOM 1382 C C . ASP A 1 162 ? 36.139 7.432 -47.143 1.00 96.94 162 ASP A C 1
ATOM 1384 O O . ASP A 1 162 ? 35.474 7.358 -46.107 1.00 96.94 162 ASP A O 1
ATOM 1388 N N . LYS A 1 163 ? 36.672 8.595 -47.540 1.00 97.69 163 LYS A N 1
ATOM 1389 C CA . LYS A 1 163 ? 36.484 9.848 -46.800 1.00 97.69 163 LYS A CA 1
ATOM 1390 C C . LYS A 1 163 ? 35.006 10.230 -46.712 1.00 97.69 163 LYS A C 1
ATOM 1392 O O . LYS A 1 163 ? 34.561 10.639 -45.639 1.00 97.69 163 LYS A O 1
ATOM 1397 N N . THR A 1 164 ? 34.243 10.113 -47.800 1.00 96.81 164 THR A N 1
ATOM 1398 C CA . THR A 1 164 ? 32.801 10.419 -47.775 1.00 96.81 164 THR A CA 1
ATOM 1399 C C . THR A 1 164 ? 32.021 9.450 -46.888 1.00 96.81 164 THR A C 1
ATOM 1401 O O . THR A 1 164 ? 31.183 9.896 -46.104 1.00 96.81 164 THR A O 1
ATOM 1404 N N . LEU A 1 165 ? 32.347 8.155 -46.924 1.00 96.62 165 LEU A N 1
ATOM 1405 C CA . LEU A 1 165 ? 31.724 7.141 -46.070 1.00 96.62 165 LEU A CA 1
ATOM 1406 C C . LEU A 1 165 ? 32.038 7.375 -44.589 1.00 96.62 165 LEU A C 1
ATOM 1408 O O . LEU A 1 165 ? 31.142 7.320 -43.746 1.00 96.62 165 LEU A O 1
ATOM 1412 N N . LEU A 1 166 ? 33.293 7.693 -44.261 1.00 96.94 166 LEU A N 1
ATOM 1413 C CA . LEU A 1 166 ? 33.700 8.011 -42.892 1.00 96.94 166 LEU A CA 1
ATOM 1414 C C . LEU A 1 166 ? 33.010 9.274 -42.366 1.00 96.94 166 LEU A C 1
ATOM 1416 O O . LEU A 1 166 ? 32.620 9.307 -41.199 1.00 96.94 166 LEU A O 1
ATOM 1420 N N . LEU A 1 167 ? 32.822 10.295 -43.208 1.00 97.31 167 LEU A N 1
ATOM 1421 C CA . LEU A 1 167 ? 32.080 11.502 -42.832 1.00 97.31 167 LEU A CA 1
ATOM 1422 C C . LEU A 1 167 ? 30.610 11.191 -42.533 1.00 97.31 167 LEU A C 1
ATOM 1424 O O . LEU A 1 167 ? 30.123 11.569 -41.470 1.00 97.31 167 LEU A O 1
ATOM 1428 N N . GLN A 1 168 ? 29.935 10.422 -43.390 1.00 96.25 168 GLN A N 1
ATOM 1429 C CA . GLN A 1 168 ? 28.555 9.984 -43.140 1.00 96.25 168 GLN A CA 1
ATOM 1430 C C . GLN A 1 168 ? 28.448 9.133 -41.862 1.00 96.25 168 GLN A C 1
ATOM 1432 O O . GLN A 1 168 ? 27.543 9.320 -41.044 1.00 96.25 168 GLN A O 1
ATOM 1437 N N . GLY A 1 169 ? 29.400 8.222 -41.639 1.00 96.81 169 GLY A N 1
ATOM 1438 C CA . GLY A 1 169 ? 29.485 7.431 -40.410 1.00 96.81 169 GLY A CA 1
ATOM 1439 C C . GLY A 1 169 ? 29.680 8.300 -39.162 1.00 96.81 169 GLY A C 1
ATOM 1440 O O . GLY A 1 169 ? 29.068 8.057 -38.123 1.00 96.81 169 GLY A O 1
ATOM 1441 N N . LYS A 1 170 ? 30.491 9.357 -39.257 1.00 97.31 170 LYS A N 1
ATOM 1442 C CA . LYS A 1 170 ? 30.686 10.320 -38.169 1.00 97.31 170 LYS A CA 1
ATOM 1443 C C . LYS A 1 170 ? 29.405 11.107 -37.875 1.00 97.31 170 LYS A C 1
ATOM 1445 O O . LYS A 1 170 ? 28.994 11.152 -36.720 1.00 97.31 170 LYS A O 1
ATOM 1450 N N . GLU A 1 171 ? 28.754 11.668 -38.892 1.00 96.69 171 GLU A N 1
ATOM 1451 C CA . GLU A 1 171 ? 27.518 12.453 -38.740 1.00 96.69 171 GLU A CA 1
ATOM 1452 C C . GLU A 1 171 ? 26.374 11.620 -38.144 1.00 96.69 171 GLU A C 1
ATOM 1454 O O . GLU A 1 171 ? 25.679 12.052 -37.219 1.00 96.69 171 GLU A O 1
ATOM 1459 N N . THR A 1 172 ? 26.202 10.384 -38.621 1.00 96.25 172 THR A N 1
ATOM 1460 C CA . THR A 1 172 ? 25.193 9.462 -38.078 1.00 96.25 172 THR A CA 1
ATOM 1461 C C . THR A 1 172 ? 25.473 9.125 -36.615 1.00 96.25 172 THR A C 1
ATOM 1463 O O . THR A 1 172 ? 24.561 9.218 -35.787 1.00 96.25 172 THR A O 1
ATOM 1466 N N . ASN A 1 173 ? 26.727 8.828 -36.262 1.00 96.81 173 ASN A N 1
ATOM 1467 C CA . ASN A 1 173 ? 27.128 8.570 -34.879 1.00 96.81 173 ASN A CA 1
ATOM 1468 C C . ASN A 1 173 ? 26.936 9.792 -33.972 1.00 96.81 173 ASN A C 1
ATOM 1470 O O . ASN A 1 173 ? 26.396 9.651 -32.874 1.00 96.81 173 ASN A O 1
ATOM 1474 N N . GLU A 1 174 ? 27.309 10.991 -34.420 1.00 97.88 174 GLU A N 1
ATOM 1475 C CA . GLU A 1 174 ? 27.088 12.234 -33.671 1.00 97.88 174 GLU A CA 1
ATOM 1476 C C . GLU A 1 174 ? 25.595 12.476 -33.421 1.00 97.88 174 GLU A C 1
ATOM 1478 O O . GLU A 1 174 ? 25.195 12.739 -32.283 1.00 97.88 174 GLU A O 1
ATOM 1483 N N . SER A 1 175 ? 24.747 12.287 -34.439 1.00 96.44 175 SER A N 1
ATOM 1484 C CA . SER A 1 175 ? 23.292 12.417 -34.290 1.00 96.44 175 SER A CA 1
ATOM 1485 C C . SER A 1 175 ? 22.710 11.396 -33.298 1.00 96.44 175 SER A C 1
ATOM 1487 O O . SER A 1 175 ? 21.817 11.720 -32.510 1.00 96.44 175 SER A O 1
ATOM 1489 N N . LEU A 1 176 ? 23.238 10.166 -33.282 1.00 97.50 176 LEU A N 1
ATOM 1490 C CA . LEU A 1 176 ? 22.825 9.117 -32.352 1.00 97.50 176 LEU A CA 1
ATOM 1491 C C . LEU A 1 176 ? 23.246 9.448 -30.917 1.00 97.50 176 LEU A C 1
ATOM 1493 O O . LEU A 1 176 ? 22.450 9.279 -29.990 1.00 97.50 176 LEU A O 1
ATOM 1497 N N . ILE A 1 177 ? 24.474 9.935 -30.728 1.00 97.44 177 ILE A N 1
ATOM 1498 C CA . ILE A 1 177 ? 24.986 10.361 -29.422 1.00 97.44 177 ILE A CA 1
ATOM 1499 C C . ILE A 1 177 ? 24.129 11.506 -28.878 1.00 97.44 177 ILE A C 1
ATOM 1501 O O . ILE A 1 177 ? 23.668 11.424 -27.740 1.00 97.44 177 ILE A O 1
ATOM 1505 N N . GLN A 1 178 ? 23.833 12.525 -29.691 1.00 97.81 178 GLN A N 1
ATOM 1506 C CA . GLN A 1 178 ? 22.964 13.637 -29.293 1.00 97.81 178 GLN A CA 1
ATOM 1507 C C . GLN A 1 178 ? 21.570 13.153 -28.869 1.00 97.81 178 GLN A C 1
ATOM 1509 O O . GLN A 1 178 ? 21.084 13.535 -27.803 1.00 97.81 178 GLN A O 1
ATOM 1514 N N . LYS A 1 179 ? 20.949 12.248 -29.639 1.00 97.00 179 LYS A N 1
ATOM 1515 C CA . LYS A 1 179 ? 19.653 11.642 -29.279 1.00 97.00 179 LYS A CA 1
ATOM 1516 C C . LYS A 1 179 ? 19.713 10.888 -27.949 1.00 97.00 179 LYS A C 1
ATOM 1518 O O . LYS A 1 179 ? 18.826 11.061 -27.115 1.00 97.00 179 LYS A O 1
ATOM 1523 N N . LYS A 1 180 ? 20.763 10.091 -27.717 1.00 98.00 180 LYS A N 1
ATOM 1524 C CA . LYS A 1 180 ? 20.948 9.370 -26.446 1.00 98.00 180 LYS A CA 1
ATOM 1525 C C . LYS A 1 180 ? 21.150 10.322 -25.269 1.00 98.00 180 LYS A C 1
ATOM 1527 O O . LYS A 1 180 ? 20.579 10.089 -24.210 1.00 98.00 180 LYS A O 1
ATOM 1532 N N . ILE A 1 181 ? 21.908 11.404 -25.449 1.00 97.75 181 ILE A N 1
ATOM 1533 C CA . ILE A 1 181 ? 22.090 12.433 -24.416 1.00 97.75 181 ILE A CA 1
ATOM 1534 C C . ILE A 1 181 ? 20.742 13.066 -24.050 1.00 97.75 181 ILE A C 1
ATOM 1536 O O . ILE A 1 181 ? 20.419 13.158 -22.867 1.00 97.75 181 ILE A O 1
ATOM 1540 N N . LEU A 1 182 ? 19.929 13.444 -25.043 1.00 97.44 182 LEU A N 1
ATOM 1541 C CA . LEU A 1 182 ? 18.591 13.993 -24.803 1.00 97.44 182 LEU A CA 1
ATOM 1542 C C . LEU A 1 182 ? 17.695 12.996 -24.058 1.00 97.44 182 LEU A C 1
ATOM 1544 O O . LEU A 1 182 ? 17.075 13.363 -23.063 1.00 97.44 182 LEU A O 1
ATOM 1548 N N . GLN A 1 183 ? 17.685 11.728 -24.475 1.00 98.00 183 GLN A N 1
ATOM 1549 C CA . GLN A 1 183 ? 16.918 10.677 -23.803 1.00 98.00 183 GLN A CA 1
ATOM 1550 C C . GLN A 1 183 ? 17.344 10.499 -22.338 1.00 98.00 183 GLN A C 1
ATOM 1552 O O . GLN A 1 183 ? 16.487 10.451 -21.456 1.00 98.00 183 GLN A O 1
ATOM 1557 N N . ILE A 1 184 ? 18.652 10.446 -22.066 1.00 98.12 184 ILE A N 1
ATOM 1558 C CA . ILE A 1 184 ? 19.195 10.342 -20.705 1.00 98.12 184 ILE A CA 1
ATOM 1559 C C . ILE A 1 184 ? 18.790 11.561 -19.874 1.00 98.12 184 ILE A C 1
ATOM 1561 O O . ILE A 1 184 ? 18.399 11.410 -18.719 1.00 98.12 184 ILE A O 1
ATOM 1565 N N . ASN A 1 185 ? 18.846 12.766 -20.443 1.00 98.06 185 ASN A N 1
ATOM 1566 C CA . ASN A 1 185 ? 18.447 13.984 -19.740 1.00 98.06 185 ASN A CA 1
ATOM 1567 C C . ASN A 1 185 ? 16.950 13.977 -19.395 1.00 98.06 185 ASN A C 1
ATOM 1569 O O . ASN A 1 185 ? 16.591 14.295 -18.262 1.00 98.06 185 ASN A O 1
ATOM 1573 N N . CYS A 1 186 ? 16.085 13.538 -20.315 1.00 97.19 186 CYS A N 1
ATOM 1574 C CA . CYS A 1 186 ? 14.657 13.361 -20.042 1.00 97.19 186 CYS A CA 1
ATOM 1575 C C . CYS A 1 186 ? 14.406 12.323 -18.939 1.00 97.19 186 CYS A C 1
ATOM 1577 O O . CYS A 1 186 ? 13.629 12.577 -18.021 1.00 97.19 186 CYS A O 1
ATOM 1579 N N . GLN A 1 187 ? 15.091 11.176 -18.985 1.00 97.56 187 GLN A N 1
ATOM 1580 C CA . GLN A 1 187 ? 14.977 10.140 -17.954 1.00 97.56 187 GLN A CA 1
ATOM 1581 C C . GLN A 1 187 ? 15.469 10.629 -16.587 1.00 97.56 187 GLN A C 1
ATOM 1583 O O . GLN A 1 187 ? 14.839 10.343 -15.569 1.00 97.56 187 GLN A O 1
ATOM 1588 N N . LYS A 1 188 ? 16.561 11.403 -16.547 1.00 98.25 188 LYS A N 1
ATOM 1589 C CA . LYS A 1 188 ? 17.067 12.023 -15.314 1.00 98.25 188 LYS A CA 1
ATOM 1590 C C . LYS A 1 188 ? 16.058 13.003 -14.723 1.00 98.25 188 LYS A C 1
ATOM 1592 O O . LYS A 1 188 ? 15.824 12.950 -13.520 1.00 98.25 188 LYS A O 1
ATOM 1597 N N . ALA A 1 189 ? 15.430 13.840 -15.551 1.00 97.62 189 ALA A N 1
ATOM 1598 C CA . ALA A 1 189 ? 14.389 14.763 -15.101 1.00 97.62 189 ALA A CA 1
ATOM 1599 C C . ALA A 1 189 ? 13.180 14.010 -14.516 1.00 97.62 189 ALA A C 1
ATOM 1601 O O . ALA A 1 189 ? 12.781 14.276 -13.386 1.00 97.62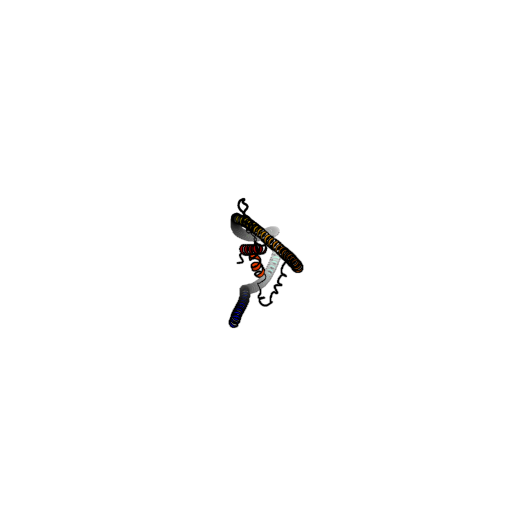 189 ALA A O 1
ATOM 1602 N N . GLN A 1 190 ? 12.674 12.992 -15.224 1.00 98.19 190 GLN A N 1
ATOM 1603 C CA . GLN A 1 190 ? 11.582 12.141 -14.731 1.00 98.19 190 GLN A CA 1
ATOM 1604 C C . GLN A 1 190 ? 11.940 11.424 -13.423 1.00 98.19 190 GLN A C 1
ATOM 1606 O O . GLN A 1 190 ? 11.114 11.330 -12.517 1.00 98.19 190 GLN A O 1
ATOM 1611 N N . THR A 1 191 ? 13.176 10.932 -13.309 1.00 97.75 191 THR A N 1
ATOM 1612 C CA . THR A 1 191 ? 13.672 10.297 -12.080 1.00 97.75 191 THR A CA 1
ATOM 1613 C C . THR A 1 191 ? 13.697 11.299 -10.926 1.00 97.75 191 THR A C 1
ATOM 1615 O O . THR A 1 191 ? 13.240 10.961 -9.838 1.00 97.75 191 THR A O 1
ATOM 1618 N N . GLY A 1 192 ? 14.148 12.536 -11.163 1.00 98.44 192 GLY A N 1
ATOM 1619 C CA . GLY A 1 192 ? 14.122 13.608 -10.164 1.00 98.44 192 GLY A CA 1
ATOM 1620 C C . GLY A 1 192 ? 12.701 13.957 -9.707 1.00 98.44 192 GLY A C 1
ATOM 1621 O O . GLY A 1 192 ? 12.440 14.040 -8.508 1.00 98.44 192 GLY A O 1
ATOM 1622 N N . ASP A 1 193 ? 11.751 14.067 -10.639 1.00 97.88 193 ASP A N 1
ATOM 1623 C CA . ASP A 1 193 ? 10.342 14.325 -10.316 1.00 97.88 193 ASP A CA 1
ATOM 1624 C C . ASP A 1 193 ? 9.723 13.203 -9.470 1.00 97.88 193 ASP A C 1
ATOM 1626 O O . ASP A 1 193 ? 8.959 13.463 -8.534 1.00 97.88 193 ASP A O 1
ATOM 1630 N N . LEU A 1 194 ? 10.037 11.944 -9.794 1.00 98.06 194 LEU A N 1
ATOM 1631 C CA . LEU A 1 194 ? 9.585 10.783 -9.027 1.00 98.06 194 LEU A CA 1
ATOM 1632 C C . LEU A 1 194 ? 10.222 10.743 -7.635 1.00 98.06 194 LEU A C 1
ATOM 1634 O O . LEU A 1 194 ? 9.502 10.524 -6.664 1.00 98.06 194 LEU A O 1
ATOM 1638 N N . GLN A 1 195 ? 11.525 11.008 -7.520 1.00 98.19 195 GLN A N 1
ATOM 1639 C CA . GLN A 1 195 ? 12.218 11.090 -6.230 1.00 98.19 195 GLN A CA 1
ATOM 1640 C C . GLN A 1 195 ? 11.587 12.153 -5.328 1.00 98.19 195 GLN A C 1
ATOM 1642 O O . GLN A 1 195 ? 11.203 11.853 -4.202 1.00 98.19 195 GLN A O 1
ATOM 1647 N N . HIS A 1 196 ? 11.347 13.356 -5.848 1.00 98.25 196 HIS A N 1
ATOM 1648 C CA . HIS A 1 196 ? 10.705 14.426 -5.086 1.00 98.25 196 HIS A CA 1
ATOM 1649 C C . HIS A 1 196 ? 9.259 14.087 -4.672 1.00 98.25 196 HIS A C 1
ATOM 1651 O O . HIS A 1 196 ? 8.806 14.456 -3.585 1.00 98.25 196 HIS A O 1
ATOM 1657 N N . LYS A 1 197 ? 8.505 13.352 -5.505 1.00 98.31 197 LYS A N 1
ATOM 1658 C CA . LYS A 1 197 ? 7.181 12.829 -5.115 1.00 98.31 197 LYS A CA 1
ATOM 1659 C C . LYS A 1 197 ? 7.286 11.813 -3.979 1.00 98.31 197 LYS A C 1
ATOM 1661 O O . LYS A 1 197 ? 6.482 11.882 -3.051 1.00 98.31 197 LYS A O 1
ATOM 1666 N N . VAL A 1 198 ? 8.254 10.898 -4.041 1.00 98.31 198 VAL A N 1
ATOM 1667 C CA . VAL A 1 198 ? 8.507 9.916 -2.976 1.00 98.31 198 VAL A CA 1
ATOM 1668 C C . VAL A 1 198 ? 8.871 10.629 -1.677 1.00 98.31 198 VAL A C 1
ATOM 1670 O O . VAL A 1 198 ? 8.236 10.367 -0.663 1.00 98.31 198 VAL A O 1
ATOM 1673 N N . GLU A 1 199 ? 9.778 11.606 -1.711 1.00 98.44 199 GLU A N 1
ATOM 1674 C CA . GLU A 1 199 ? 10.147 12.406 -0.535 1.00 98.44 199 GLU A CA 1
ATOM 1675 C C . GLU A 1 199 ? 8.935 13.107 0.095 1.00 98.44 199 GLU A C 1
ATOM 1677 O O . GLU A 1 199 ? 8.732 13.040 1.309 1.00 98.44 199 GLU A O 1
ATOM 1682 N N . LYS A 1 200 ? 8.069 13.726 -0.720 1.00 98.12 200 LYS A N 1
ATOM 1683 C CA . LYS A 1 200 ? 6.825 14.346 -0.234 1.00 98.12 200 LYS A CA 1
ATOM 1684 C C . LYS A 1 200 ? 5.892 13.341 0.440 1.00 98.12 200 LYS A C 1
ATOM 1686 O O . LYS A 1 200 ? 5.333 13.645 1.496 1.00 98.12 200 LYS A O 1
ATOM 1691 N N . LEU A 1 201 ? 5.715 12.162 -0.155 1.00 98.19 201 LEU A N 1
ATOM 1692 C CA . LEU A 1 201 ? 4.879 11.102 0.412 1.00 98.19 201 LEU A CA 1
ATOM 1693 C C . LEU A 1 201 ? 5.482 10.546 1.704 1.00 98.19 201 LEU A C 1
ATOM 1695 O O . LEU A 1 201 ? 4.757 10.365 2.679 1.00 98.19 201 LEU A O 1
ATOM 1699 N N . GLU A 1 202 ? 6.797 10.342 1.759 1.00 98.06 202 GLU A N 1
ATOM 1700 C CA . GLU A 1 202 ? 7.488 9.927 2.977 1.00 98.06 202 GLU A CA 1
ATOM 1701 C C . GLU A 1 202 ? 7.337 10.955 4.098 1.00 98.06 202 GLU A C 1
ATOM 1703 O O . GLU A 1 202 ? 7.065 10.584 5.240 1.00 98.06 202 GLU A O 1
ATOM 1708 N N . MET A 1 203 ? 7.479 12.249 3.796 1.00 98.06 203 MET A N 1
ATOM 1709 C CA . MET A 1 203 ? 7.258 13.309 4.779 1.00 98.06 203 MET A CA 1
ATOM 1710 C C . MET A 1 203 ? 5.814 13.304 5.292 1.00 98.06 203 MET A C 1
ATOM 1712 O O . MET A 1 203 ? 5.603 13.362 6.506 1.00 98.06 203 MET A O 1
ATOM 1716 N N . ALA A 1 204 ? 4.827 13.181 4.400 1.00 97.88 204 ALA A N 1
ATOM 1717 C CA . ALA A 1 204 ? 3.417 13.102 4.778 1.00 97.88 204 ALA A CA 1
ATOM 1718 C C . ALA A 1 204 ? 3.128 11.873 5.656 1.00 97.88 204 ALA A C 1
ATOM 1720 O O . ALA A 1 204 ? 2.492 12.003 6.702 1.00 97.88 204 ALA A O 1
ATOM 1721 N N . LEU A 1 205 ? 3.658 10.701 5.293 1.00 97.81 205 LEU A N 1
ATOM 1722 C CA . LEU A 1 205 ? 3.531 9.477 6.085 1.00 97.81 205 LEU A CA 1
ATOM 1723 C C . LEU A 1 205 ? 4.176 9.627 7.463 1.00 97.81 205 LEU A C 1
ATOM 1725 O O . LEU A 1 205 ? 3.535 9.329 8.466 1.00 97.81 205 LEU A O 1
ATOM 1729 N N . ARG A 1 206 ? 5.400 10.166 7.548 1.00 97.81 206 ARG A N 1
ATOM 1730 C CA . ARG A 1 206 ? 6.073 10.423 8.835 1.00 97.81 206 ARG A CA 1
ATOM 1731 C C . ARG A 1 206 ? 5.248 11.346 9.731 1.00 97.81 206 ARG A C 1
ATOM 1733 O O . ARG A 1 206 ? 5.183 11.117 10.939 1.00 97.81 206 ARG A O 1
ATOM 1740 N N . LEU A 1 207 ? 4.622 12.381 9.166 1.00 97.75 207 LEU A N 1
ATOM 1741 C CA . LEU A 1 207 ? 3.741 13.281 9.914 1.00 97.75 207 LEU A CA 1
ATOM 1742 C C . LEU A 1 207 ? 2.479 12.561 10.400 1.00 97.75 207 LEU A C 1
ATOM 1744 O O . LEU A 1 207 ? 2.162 12.661 11.585 1.00 97.75 207 LEU A O 1
ATOM 1748 N N . MET A 1 208 ? 1.819 11.793 9.531 1.00 97.06 208 MET A N 1
ATOM 1749 C CA . MET A 1 208 ? 0.632 11.006 9.880 1.00 97.06 208 MET A CA 1
ATOM 1750 C C . MET A 1 208 ? 0.928 9.976 10.970 1.00 97.06 208 MET A C 1
ATOM 1752 O O . MET A 1 208 ? 0.215 9.934 11.967 1.00 97.06 208 MET A O 1
ATOM 1756 N N . THR A 1 209 ? 2.024 9.223 10.865 1.00 97.56 209 THR A N 1
ATOM 1757 C CA . THR A 1 209 ? 2.435 8.264 11.901 1.00 97.56 209 THR A CA 1
ATOM 1758 C C . THR A 1 209 ? 2.752 8.960 13.228 1.00 97.56 209 THR A C 1
ATOM 1760 O O . THR A 1 209 ? 2.360 8.492 14.293 1.00 97.56 209 THR A O 1
ATOM 1763 N N . ARG A 1 210 ? 3.433 10.114 13.206 1.00 97.88 210 ARG A N 1
ATOM 1764 C CA . ARG A 1 210 ? 3.699 10.889 14.433 1.00 97.88 210 ARG A CA 1
ATOM 1765 C C . ARG A 1 210 ? 2.428 11.449 15.062 1.00 97.88 210 ARG A C 1
ATOM 1767 O O . ARG A 1 210 ? 2.384 11.632 16.278 1.00 97.88 210 ARG A O 1
ATOM 1774 N N . GLN A 1 211 ? 1.437 11.809 14.255 1.00 97.38 211 GLN A N 1
ATOM 1775 C CA . GLN A 1 211 ? 0.154 12.288 14.749 1.00 97.38 211 GLN A CA 1
ATOM 1776 C C . GLN A 1 211 ? -0.665 11.138 15.339 1.00 97.38 211 GLN A C 1
ATOM 1778 O O . GLN A 1 211 ? -1.099 11.256 16.480 1.00 97.38 211 GLN A O 1
ATOM 1783 N N . SER A 1 212 ? -0.765 10.004 14.642 1.00 94.38 212 SER A N 1
ATOM 1784 C CA . SER A 1 212 ? -1.514 8.839 15.120 1.00 94.38 212 SER A CA 1
ATOM 1785 C C . SER A 1 212 ? -0.949 8.284 16.428 1.00 94.38 212 SER A C 1
ATOM 1787 O O . SER A 1 212 ? -1.708 7.942 17.328 1.00 94.38 212 SER A O 1
ATOM 1789 N N . VAL A 1 213 ? 0.381 8.246 16.585 1.00 97.88 213 VAL A N 1
ATOM 1790 C CA . VAL A 1 213 ? 1.020 7.829 17.846 1.00 97.88 213 VAL A CA 1
ATOM 1791 C C . VAL A 1 213 ? 0.693 8.803 18.980 1.00 97.88 213 VAL A C 1
ATOM 1793 O O . VAL A 1 213 ? 0.366 8.366 20.082 1.00 97.88 213 VAL A O 1
ATOM 1796 N N . ARG A 1 214 ? 0.743 10.117 18.727 1.00 97.31 214 ARG A N 1
ATOM 1797 C CA . ARG A 1 214 ? 0.392 11.129 19.738 1.00 97.31 214 ARG A CA 1
ATOM 1798 C C . ARG A 1 214 ? -1.079 11.057 20.137 1.00 97.31 214 ARG A C 1
ATOM 1800 O O . ARG A 1 214 ? -1.390 11.169 21.319 1.00 97.31 214 ARG A O 1
ATOM 1807 N N . GLU A 1 215 ? -1.973 10.862 19.174 1.00 96.56 215 GLU A N 1
ATOM 1808 C CA . GLU A 1 215 ? -3.404 10.687 19.429 1.00 96.56 215 GLU A CA 1
ATOM 1809 C C . GLU A 1 215 ? -3.662 9.416 20.243 1.00 96.56 215 GLU A C 1
ATOM 1811 O O . GLU A 1 215 ? -4.319 9.493 21.277 1.00 96.56 215 GLU A O 1
ATOM 1816 N N . ALA A 1 216 ? -3.048 8.289 19.871 1.00 97.25 216 ALA A N 1
ATOM 1817 C CA . ALA A 1 216 ? -3.150 7.040 20.623 1.00 97.25 216 ALA A CA 1
ATOM 1818 C C . ALA A 1 216 ? -2.658 7.188 22.073 1.00 97.25 216 ALA A C 1
ATOM 1820 O O . ALA A 1 216 ? -3.337 6.749 23.000 1.00 97.25 216 ALA A O 1
ATOM 1821 N N . GLN A 1 217 ? -1.519 7.857 22.292 1.00 97.44 217 GLN A N 1
ATOM 1822 C CA . GLN A 1 217 ? -1.004 8.142 23.638 1.00 97.44 217 GLN A CA 1
ATOM 1823 C C . GLN A 1 217 ? -1.956 9.031 24.445 1.00 97.44 217 GLN A C 1
ATOM 1825 O O . GLN A 1 217 ? -2.188 8.776 25.626 1.00 97.44 217 GLN A O 1
ATOM 1830 N N . LYS A 1 218 ? -2.538 10.060 23.818 1.00 97.69 218 LYS A N 1
ATOM 1831 C CA . LYS A 1 218 ? -3.511 10.942 24.470 1.00 97.69 218 LYS A CA 1
ATOM 1832 C C . LYS A 1 218 ? -4.773 10.177 24.872 1.00 97.69 218 LYS A C 1
ATOM 1834 O O . LYS A 1 218 ? -5.205 10.307 26.014 1.00 97.69 218 LYS A O 1
ATOM 1839 N N . THR A 1 219 ? -5.327 9.362 23.975 1.00 96.25 219 THR A N 1
ATOM 1840 C CA . THR A 1 219 ? -6.504 8.526 24.257 1.00 96.25 219 THR A CA 1
ATOM 1841 C C . THR A 1 219 ? -6.211 7.506 25.354 1.00 96.25 219 THR A C 1
ATOM 1843 O O . THR A 1 219 ? -7.019 7.337 26.261 1.00 96.25 219 THR A O 1
ATOM 1846 N N . GLN A 1 220 ? -5.035 6.871 25.329 1.00 97.38 220 GLN A N 1
ATOM 1847 C CA . GLN A 1 220 ? -4.616 5.948 26.384 1.00 97.38 220 GLN A CA 1
ATOM 1848 C C . GLN A 1 220 ? -4.526 6.653 27.742 1.00 97.38 220 GLN A C 1
ATOM 1850 O O . GLN A 1 220 ? -5.018 6.131 28.739 1.00 97.38 220 GLN A O 1
ATOM 1855 N N . HIS A 1 221 ? -3.924 7.844 27.789 1.00 97.25 221 HIS A N 1
ATOM 1856 C CA . HIS A 1 221 ? -3.820 8.610 29.027 1.00 97.25 221 HIS A CA 1
ATOM 1857 C C . HIS A 1 221 ? -5.198 9.022 29.560 1.00 97.25 221 HIS A C 1
ATOM 1859 O O . HIS A 1 221 ? -5.466 8.842 30.744 1.00 97.25 221 HIS A O 1
ATOM 1865 N N . GLN A 1 222 ? -6.095 9.486 28.684 1.00 97.50 222 GLN A N 1
ATOM 1866 C CA . GLN A 1 222 ? -7.476 9.820 29.048 1.00 97.50 222 GLN A CA 1
ATOM 1867 C C . GLN A 1 222 ? -8.222 8.612 29.626 1.00 97.50 222 GLN A C 1
ATOM 1869 O O . GLN A 1 222 ? -8.780 8.715 30.715 1.00 97.50 222 GLN A O 1
ATOM 1874 N N . ALA A 1 223 ? -8.148 7.452 28.968 1.00 96.38 223 ALA A N 1
ATOM 1875 C CA . ALA A 1 223 ? -8.774 6.225 29.456 1.00 96.38 223 ALA A CA 1
ATOM 1876 C C . ALA A 1 223 ? -8.221 5.790 30.826 1.00 96.38 223 ALA A C 1
ATOM 1878 O O . ALA A 1 223 ? -8.973 5.335 31.684 1.00 96.38 223 ALA A O 1
ATOM 1879 N N . LEU A 1 224 ? -6.914 5.954 31.070 1.00 97.81 224 LEU A N 1
ATOM 1880 C CA . LEU A 1 224 ? -6.318 5.675 32.381 1.00 97.81 224 LEU A CA 1
ATOM 1881 C C . LEU A 1 224 ? -6.861 6.612 33.466 1.00 97.81 224 LEU A C 1
ATOM 1883 O O . LEU A 1 224 ? -7.208 6.142 34.548 1.00 97.81 224 LEU A O 1
ATOM 1887 N N . THR A 1 225 ? -6.971 7.911 33.186 1.00 96.81 225 THR A N 1
ATOM 1888 C CA . THR A 1 225 ? -7.535 8.888 34.129 1.00 96.81 225 THR A CA 1
ATOM 1889 C C . THR A 1 225 ? -9.016 8.623 34.408 1.00 96.81 225 THR A C 1
ATOM 1891 O O . THR A 1 225 ? -9.436 8.663 35.562 1.00 96.81 225 THR A O 1
ATOM 1894 N N . GLU A 1 226 ? -9.806 8.305 33.382 1.00 96.44 226 GLU A N 1
ATOM 1895 C CA . GLU A 1 226 ? -11.227 7.961 33.524 1.00 96.44 226 GLU A CA 1
ATOM 1896 C C . GLU A 1 226 ? -11.428 6.669 34.320 1.00 96.44 226 GLU A C 1
ATOM 1898 O O . GLU A 1 226 ? -12.290 6.613 35.200 1.00 96.44 226 GLU A O 1
ATOM 1903 N N . ASN A 1 227 ? -10.597 5.651 34.081 1.00 96.25 227 ASN A N 1
ATOM 1904 C CA . ASN A 1 227 ? -10.617 4.413 34.856 1.00 96.25 227 ASN A CA 1
ATOM 1905 C C . ASN A 1 227 ? -10.256 4.668 36.322 1.00 96.25 227 ASN A C 1
ATOM 1907 O O . ASN A 1 227 ? -10.945 4.174 37.210 1.00 96.25 227 ASN A O 1
ATOM 1911 N N . GLN A 1 228 ? -9.229 5.476 36.599 1.00 96.44 228 GLN A N 1
ATOM 1912 C CA . GLN A 1 228 ? -8.882 5.868 37.969 1.00 96.44 228 GLN A CA 1
ATOM 1913 C C . GLN A 1 228 ? -10.028 6.630 38.649 1.00 96.44 228 GLN A C 1
ATOM 1915 O O . GLN A 1 228 ? -10.372 6.332 39.791 1.00 96.44 228 GLN A O 1
ATOM 1920 N N . ALA A 1 229 ? -10.666 7.569 37.946 1.00 95.00 229 ALA A N 1
ATOM 1921 C CA . ALA A 1 229 ? -11.824 8.290 38.467 1.00 95.00 229 ALA A CA 1
ATOM 1922 C C . ALA A 1 229 ? -13.007 7.348 38.752 1.00 95.00 229 ALA A C 1
ATOM 1924 O O . ALA A 1 229 ? -13.648 7.461 39.798 1.00 95.00 229 ALA A O 1
ATOM 1925 N N . SER A 1 230 ? -13.259 6.391 37.857 1.00 95.81 230 SER A N 1
ATOM 1926 C CA . SER A 1 230 ? -14.306 5.375 38.005 1.00 95.81 230 SER A CA 1
ATOM 1927 C C . SER A 1 230 ? -14.033 4.444 39.189 1.00 95.81 230 SER A C 1
ATOM 1929 O O . SER A 1 230 ? -14.947 4.172 39.963 1.00 95.81 230 SER A O 1
ATOM 1931 N N . MET A 1 231 ? -12.778 4.027 39.395 1.00 95.88 231 MET A N 1
ATOM 1932 C CA . MET A 1 231 ? -12.359 3.228 40.556 1.00 95.88 231 MET A CA 1
ATOM 1933 C C . MET A 1 231 ? -12.632 3.960 41.874 1.00 95.88 231 MET A C 1
ATOM 1935 O O . MET A 1 231 ? -13.234 3.391 42.780 1.00 95.88 231 MET A O 1
ATOM 1939 N N . VAL A 1 232 ? -12.289 5.249 41.963 1.00 96.25 232 VAL A N 1
ATOM 1940 C CA . VAL A 1 232 ? -12.571 6.058 43.162 1.00 96.25 232 VAL A CA 1
ATOM 1941 C C . VAL A 1 232 ? -14.079 6.207 43.402 1.00 96.25 232 VAL A C 1
ATOM 1943 O O . VAL A 1 232 ? -14.530 6.198 44.548 1.00 96.25 232 VAL A O 1
ATOM 1946 N N . GLN A 1 233 ? -14.889 6.357 42.349 1.00 94.50 233 GLN A N 1
ATOM 1947 C CA . GLN A 1 233 ? -16.350 6.395 42.493 1.00 94.50 233 GLN A CA 1
ATOM 1948 C C . GLN A 1 233 ? -16.914 5.050 42.959 1.00 94.50 233 GLN A C 1
ATOM 1950 O O . GLN A 1 233 ? -17.789 5.025 43.824 1.00 94.50 233 GLN A O 1
ATOM 1955 N N . PHE A 1 234 ? -16.389 3.944 42.432 1.00 96.38 234 PHE A N 1
ATOM 1956 C CA . PHE A 1 234 ? -16.764 2.599 42.851 1.00 96.38 234 PHE A CA 1
ATOM 1957 C C . PHE A 1 234 ? -16.460 2.371 44.337 1.00 96.38 234 PHE A C 1
ATOM 1959 O O . PHE A 1 234 ? -17.353 1.978 45.085 1.00 96.38 234 PHE A O 1
ATOM 1966 N N . GLU A 1 235 ? -15.257 2.721 44.801 1.00 95.38 235 GLU A N 1
ATOM 1967 C CA . GLU A 1 235 ? -14.877 2.618 46.217 1.00 95.38 235 GLU A CA 1
ATOM 1968 C C . GLU A 1 235 ? -15.793 3.450 47.130 1.00 95.38 235 GLU A C 1
ATOM 1970 O O . GLU A 1 235 ? -16.242 2.973 48.177 1.00 95.38 235 GLU A O 1
ATOM 1975 N N . LYS A 1 236 ? -16.140 4.676 46.713 1.00 94.50 236 LYS A N 1
ATOM 1976 C CA . LYS A 1 236 ? -17.082 5.541 47.447 1.00 94.50 236 LYS A CA 1
ATOM 1977 C C . LYS A 1 236 ? -18.480 4.937 47.569 1.00 94.50 236 LYS A C 1
ATOM 1979 O O . LYS A 1 236 ? -19.151 5.204 48.562 1.00 94.50 236 LYS A O 1
ATOM 1984 N N . LEU A 1 237 ? -18.932 4.164 46.581 1.00 94.94 237 LEU A N 1
ATOM 1985 C CA . LEU A 1 237 ? -20.229 3.480 46.611 1.00 94.94 237 LEU A CA 1
ATOM 1986 C C . LEU A 1 237 ? -20.171 2.144 47.364 1.00 94.94 237 LEU A C 1
ATOM 1988 O O . LEU A 1 237 ? -21.154 1.756 47.994 1.00 94.94 237 LEU A O 1
ATOM 1992 N N . GLN A 1 238 ? -19.027 1.464 47.356 1.00 96.38 238 GLN A N 1
ATOM 1993 C CA . GLN A 1 238 ? -18.841 0.196 48.057 1.00 96.38 238 GLN A CA 1
ATOM 1994 C C . GLN A 1 238 ? -18.870 0.362 49.586 1.00 96.38 238 GLN A C 1
ATOM 1996 O O . GLN A 1 238 ? -19.542 -0.405 50.274 1.00 96.38 238 GLN A O 1
ATOM 2001 N N . GLN A 1 239 ? -18.218 1.394 50.133 1.00 95.25 239 GLN A N 1
ATOM 2002 C CA . GLN A 1 239 ? -18.197 1.650 51.583 1.00 95.25 239 GLN A CA 1
ATOM 2003 C C . GLN A 1 239 ? -19.595 1.752 52.238 1.00 95.25 239 GLN A C 1
ATOM 2005 O O . GLN A 1 239 ? -19.833 1.074 53.244 1.00 95.25 239 GLN A O 1
ATOM 2010 N N . PRO A 1 240 ? -20.552 2.558 51.729 1.00 95.06 240 PRO A N 1
ATOM 2011 C CA . PRO A 1 240 ? -21.882 2.643 52.322 1.00 95.06 240 PRO A CA 1
ATOM 2012 C C . PRO A 1 240 ? -22.692 1.356 52.144 1.00 95.06 240 PRO A C 1
ATOM 2014 O O . PRO A 1 240 ? -23.484 1.041 53.030 1.00 95.06 240 PRO A O 1
ATOM 2017 N N . LEU A 1 241 ? -22.491 0.600 51.056 1.00 96.12 241 LEU A N 1
ATOM 2018 C CA . LEU A 1 241 ? -23.108 -0.719 50.883 1.00 96.12 241 LEU A CA 1
ATOM 2019 C C . LEU A 1 241 ? -22.651 -1.686 51.980 1.00 96.12 241 LEU A C 1
ATOM 2021 O O . LEU A 1 241 ? -23.491 -2.257 52.671 1.00 96.12 241 LEU A O 1
ATOM 2025 N N . GLU A 1 242 ? -21.342 -1.785 52.229 1.00 96.19 242 GLU A N 1
ATOM 2026 C CA . GLU A 1 242 ? -20.806 -2.639 53.296 1.00 96.19 242 GLU A CA 1
ATOM 2027 C C . GLU A 1 242 ? -21.320 -2.232 54.684 1.00 96.19 242 GLU A C 1
ATOM 2029 O O . GLU A 1 242 ? -21.671 -3.083 55.504 1.00 96.19 242 GLU A O 1
ATOM 2034 N N . MET A 1 243 ? -21.398 -0.928 54.963 1.00 94.62 243 MET A N 1
ATOM 2035 C CA . MET A 1 243 ? -21.957 -0.425 56.222 1.00 94.62 243 MET A CA 1
ATOM 2036 C C . MET A 1 243 ? -23.446 -0.768 56.357 1.00 94.62 243 MET A C 1
ATOM 2038 O O . MET A 1 243 ? -23.886 -1.189 57.428 1.00 94.62 243 MET A O 1
ATOM 2042 N N . LYS A 1 244 ? -24.223 -0.648 55.274 1.00 96.44 244 LYS A N 1
ATOM 2043 C CA . LYS A 1 244 ? -25.643 -1.025 55.254 1.00 96.44 244 LYS A CA 1
ATOM 2044 C C . LYS A 1 244 ? -25.845 -2.523 55.452 1.00 96.44 244 LYS A C 1
ATOM 2046 O O . LYS A 1 244 ? -26.752 -2.891 56.192 1.00 96.44 244 LYS A O 1
ATOM 2051 N N . ASP A 1 245 ? -24.991 -3.370 54.886 1.00 97.12 245 ASP A N 1
ATOM 2052 C CA . ASP A 1 245 ? -25.036 -4.816 55.121 1.00 97.12 245 ASP A CA 1
ATOM 2053 C C . ASP A 1 245 ? -24.721 -5.175 56.579 1.00 97.12 245 ASP A C 1
ATOM 2055 O O . ASP A 1 245 ? -25.381 -6.037 57.167 1.00 97.12 245 ASP A O 1
ATOM 2059 N N . ARG A 1 246 ? -23.762 -4.487 57.215 1.00 96.94 246 ARG A N 1
ATOM 2060 C CA . ARG A 1 246 ? -23.470 -4.672 58.650 1.00 96.94 246 ARG A CA 1
ATOM 2061 C C . ARG A 1 246 ? -24.663 -4.292 59.526 1.00 96.94 246 ARG A C 1
ATOM 2063 O O . ARG A 1 246 ? -25.041 -5.075 60.399 1.00 96.94 246 ARG A O 1
ATOM 2070 N N . GLU A 1 247 ? -25.282 -3.141 59.269 1.00 96.31 247 GLU A N 1
ATOM 2071 C CA . GLU A 1 247 ? -26.488 -2.706 59.985 1.00 96.31 247 GLU A CA 1
ATOM 2072 C C . GLU A 1 247 ? -27.662 -3.661 59.748 1.00 96.31 247 GLU A C 1
ATOM 2074 O O . GLU A 1 247 ? -28.322 -4.090 60.694 1.00 96.31 247 GLU A O 1
ATOM 2079 N N . MET A 1 248 ? -27.873 -4.092 58.503 1.00 96.62 248 MET A N 1
ATOM 2080 C CA . MET A 1 248 ? -28.882 -5.091 58.153 1.00 96.62 248 MET A CA 1
ATOM 2081 C C . MET A 1 248 ? -28.672 -6.395 58.931 1.00 96.62 248 MET A C 1
ATOM 2083 O O . MET A 1 248 ? -29.619 -6.960 59.477 1.00 96.62 248 MET A O 1
ATOM 2087 N N . ASN A 1 249 ? -27.431 -6.868 59.040 1.00 97.56 249 ASN A N 1
ATOM 2088 C CA . ASN A 1 249 ? -27.107 -8.063 59.815 1.00 97.56 249 ASN A CA 1
ATOM 2089 C C . ASN A 1 249 ? -27.347 -7.866 61.318 1.00 97.56 249 ASN A C 1
ATOM 2091 O O . ASN A 1 249 ? -27.800 -8.795 61.991 1.00 97.56 249 ASN A O 1
ATOM 2095 N N . ARG A 1 250 ? -27.099 -6.665 61.854 1.00 97.50 250 ARG A N 1
ATOM 2096 C CA . ARG A 1 250 ? -27.422 -6.326 63.247 1.00 97.50 250 ARG A CA 1
ATOM 2097 C C . ARG A 1 250 ? -28.932 -6.332 63.493 1.00 97.50 250 ARG A C 1
ATOM 2099 O O . ARG A 1 250 ? -29.373 -6.930 64.472 1.00 97.50 250 ARG A O 1
ATOM 2106 N N . VAL A 1 251 ? -29.718 -5.752 62.585 1.00 97.94 251 VAL A N 1
ATOM 2107 C CA . VAL A 1 251 ? -31.190 -5.774 62.640 1.00 97.94 251 VAL A CA 1
ATOM 2108 C C . VAL A 1 251 ? -31.719 -7.205 62.558 1.00 97.94 251 VAL A C 1
ATOM 2110 O O . VAL A 1 251 ? -32.554 -7.585 63.374 1.00 97.94 251 VAL A O 1
ATOM 2113 N N . LYS A 1 252 ? -31.198 -8.032 61.641 1.00 97.69 252 LYS A N 1
ATOM 2114 C CA . LYS A 1 252 ? -31.573 -9.453 61.533 1.00 97.69 252 LYS A CA 1
ATOM 2115 C C . LYS A 1 252 ? -31.309 -10.218 62.832 1.00 97.69 252 LYS A C 1
ATOM 2117 O O . LYS A 1 252 ? -32.176 -10.967 63.271 1.00 97.69 252 LYS A O 1
ATOM 2122 N N . LYS A 1 253 ? -30.149 -10.010 63.470 1.00 97.25 253 LYS A N 1
ATOM 2123 C CA . LYS A 1 253 ? -29.826 -10.623 64.772 1.00 97.25 253 LYS A CA 1
ATOM 2124 C C . LYS A 1 253 ? -30.785 -10.174 65.870 1.00 97.25 253 LYS A C 1
ATOM 2126 O O . LYS A 1 253 ? -31.269 -11.008 66.623 1.00 97.25 253 LYS A O 1
ATOM 2131 N N . LEU A 1 254 ? -31.089 -8.878 65.942 1.00 97.81 254 LEU A N 1
ATOM 2132 C CA . LEU A 1 254 ? -32.032 -8.353 66.928 1.00 97.81 254 LEU A CA 1
ATOM 2133 C C . LEU A 1 254 ? -33.440 -8.927 66.721 1.00 97.81 254 LEU A C 1
ATOM 2135 O O . LEU A 1 254 ? -34.059 -9.376 67.678 1.00 97.81 254 LEU A O 1
ATOM 2139 N N . ALA A 1 255 ? -33.920 -8.967 65.477 1.00 97.62 255 ALA A N 1
ATOM 2140 C CA . ALA A 1 255 ? -35.210 -9.562 65.140 1.00 97.62 255 ALA A CA 1
ATOM 2141 C C . ALA A 1 255 ? -35.269 -11.051 65.519 1.00 97.62 255 ALA A C 1
ATOM 2143 O O . ALA A 1 255 ? -36.279 -11.510 66.048 1.00 97.62 255 ALA A O 1
ATOM 2144 N N . TRP A 1 256 ? -34.177 -11.790 65.298 1.00 97.62 256 TRP A N 1
ATOM 2145 C CA . TRP A 1 256 ? -34.067 -13.190 65.706 1.00 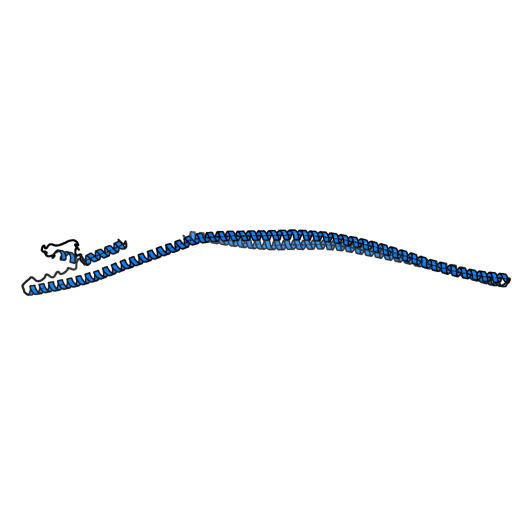97.62 256 TRP A CA 1
ATOM 2146 C C . TRP A 1 256 ? -34.099 -13.355 67.234 1.00 97.62 256 TRP A C 1
ATOM 2148 O O . TRP A 1 256 ? -34.842 -14.199 67.728 1.00 97.62 256 TRP A O 1
ATOM 2158 N N . ASN A 1 257 ? -33.380 -12.511 67.985 1.00 97.25 257 ASN A N 1
ATOM 2159 C CA . ASN A 1 257 ? -33.409 -12.520 69.452 1.00 97.25 257 ASN A CA 1
ATOM 2160 C C . ASN A 1 257 ? -34.813 -12.233 69.998 1.00 97.25 257 ASN A C 1
ATOM 2162 O O . ASN A 1 257 ? -35.298 -12.992 70.827 1.00 97.25 257 ASN A O 1
ATOM 2166 N N . ILE A 1 258 ? -35.489 -11.195 69.490 1.00 96.00 258 ILE A N 1
ATOM 2167 C CA . ILE A 1 258 ? -36.863 -10.849 69.896 1.00 96.00 258 ILE A CA 1
ATOM 2168 C C . ILE A 1 258 ? -37.813 -12.023 69.636 1.00 96.00 258 ILE A C 1
ATOM 2170 O O . ILE A 1 258 ? -38.667 -12.332 70.464 1.00 96.00 258 ILE A O 1
ATOM 2174 N N . LEU A 1 259 ? -37.669 -12.697 68.491 1.00 96.25 259 LEU A N 1
ATOM 2175 C CA . LEU A 1 259 ? -38.476 -13.872 68.175 1.00 96.25 259 LEU A CA 1
ATOM 2176 C C . LEU A 1 259 ? -38.192 -15.030 69.144 1.00 96.25 259 LEU A C 1
ATOM 2178 O O . LEU A 1 259 ? -39.132 -15.698 69.573 1.00 96.25 259 LEU A O 1
ATOM 2182 N N . ASN A 1 260 ? -36.927 -15.259 69.506 1.00 96.19 260 ASN A N 1
ATOM 2183 C CA . ASN A 1 260 ? -36.555 -16.292 70.470 1.00 96.19 260 ASN A CA 1
ATOM 2184 C C . ASN A 1 260 ? -37.097 -15.983 71.875 1.00 96.19 260 ASN A C 1
ATOM 2186 O O . ASN A 1 260 ? -37.752 -16.837 72.462 1.00 96.19 260 ASN A O 1
ATOM 2190 N N . GLU A 1 261 ? -36.918 -14.754 72.368 1.00 94.88 261 GLU A N 1
ATOM 2191 C CA . GLU A 1 261 ? -37.480 -14.299 73.649 1.00 94.88 261 GLU A CA 1
ATOM 2192 C C . GLU A 1 261 ? -39.006 -14.448 73.668 1.00 94.88 261 GLU A C 1
ATOM 2194 O O . GLU A 1 261 ? -39.572 -14.997 74.613 1.00 94.88 261 GLU A O 1
ATOM 2199 N N . ARG A 1 262 ? -39.693 -14.046 72.590 1.00 93.50 262 ARG A N 1
ATOM 2200 C CA . ARG A 1 262 ? -41.141 -14.258 72.453 1.00 93.50 262 ARG A CA 1
ATOM 2201 C C . ARG A 1 262 ? -41.503 -15.741 72.505 1.00 93.50 262 ARG A C 1
ATOM 2203 O O . ARG A 1 262 ? -42.449 -16.107 73.195 1.00 93.50 262 ARG A O 1
ATOM 2210 N N . THR A 1 263 ? -40.745 -16.587 71.812 1.00 94.31 263 THR A N 1
ATOM 221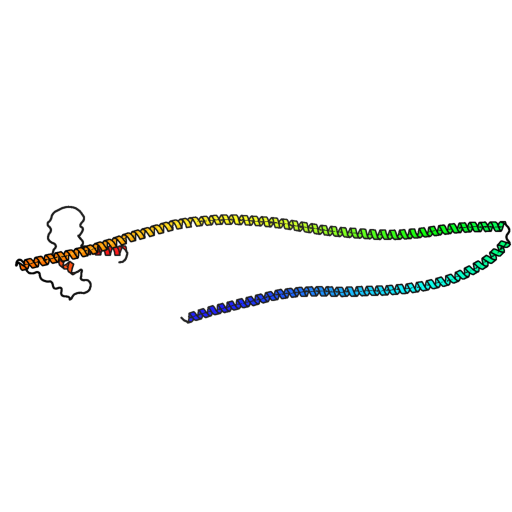1 C CA . THR A 1 263 ? -40.961 -18.040 71.807 1.00 94.31 263 THR A CA 1
ATOM 2212 C C . THR A 1 263 ? -40.782 -18.633 73.210 1.00 94.31 263 THR A C 1
ATOM 2214 O O . THR A 1 263 ? -41.544 -19.510 73.610 1.00 94.31 263 THR A O 1
ATOM 2217 N N . GLU A 1 264 ? -39.803 -18.161 73.983 1.00 94.62 264 GLU A N 1
ATOM 2218 C CA . GLU A 1 264 ? -39.586 -18.579 75.374 1.00 94.62 264 GLU A CA 1
ATOM 2219 C C . GLU A 1 264 ? -40.740 -18.154 76.288 1.00 94.62 264 GLU A C 1
ATOM 2221 O O . GLU A 1 264 ? -41.247 -18.970 77.058 1.00 94.62 264 GLU A O 1
ATOM 2226 N N . VAL A 1 265 ? -41.211 -16.911 76.154 1.00 93.31 265 VAL A N 1
ATOM 2227 C CA . VAL A 1 265 ? -42.374 -16.403 76.895 1.00 93.31 265 VAL A CA 1
ATOM 2228 C C . VAL A 1 265 ? -43.639 -17.196 76.551 1.00 93.31 265 VAL A C 1
ATOM 2230 O O . VAL A 1 265 ? -44.391 -17.582 77.446 1.00 93.31 265 VAL A O 1
ATOM 2233 N N . GLU A 1 266 ? -43.872 -17.487 75.270 1.00 90.81 266 GLU A N 1
ATOM 2234 C CA . GLU A 1 266 ? -45.006 -18.302 74.824 1.00 90.81 266 GLU A CA 1
ATOM 2235 C C . GLU A 1 266 ? -44.955 -19.717 75.414 1.00 90.81 266 GLU A C 1
ATOM 2237 O O . GLU A 1 266 ? -45.966 -20.194 75.935 1.00 90.81 266 GLU A O 1
ATOM 2242 N N . ARG A 1 267 ? -43.782 -20.365 75.408 1.00 92.88 267 ARG A N 1
ATOM 2243 C CA . ARG A 1 267 ? -43.588 -21.677 76.050 1.00 92.88 267 ARG A CA 1
ATOM 2244 C C . ARG A 1 267 ? -43.881 -21.622 77.547 1.00 92.88 267 ARG A C 1
ATOM 2246 O O . ARG A 1 267 ? -44.652 -22.443 78.031 1.00 92.88 267 ARG A O 1
ATOM 2253 N N . PHE A 1 268 ? -43.355 -20.623 78.255 1.00 94.25 268 PHE A N 1
ATOM 2254 C CA . PHE A 1 268 ? -43.609 -20.449 79.686 1.00 94.25 268 PHE A CA 1
ATOM 2255 C C . PHE A 1 268 ? -45.109 -20.339 80.002 1.00 94.25 268 PHE A C 1
ATOM 2257 O O . PHE A 1 268 ? -45.595 -20.979 80.935 1.00 94.25 268 PHE A O 1
ATOM 2264 N N . PHE A 1 269 ? -45.869 -19.561 79.222 1.00 91.00 269 PHE A N 1
ATOM 2265 C CA . PHE A 1 269 ? -47.315 -19.438 79.428 1.00 91.00 269 PHE A CA 1
ATOM 2266 C C . PHE A 1 269 ? -48.069 -20.739 79.159 1.00 91.00 269 PHE A C 1
ATOM 2268 O O . PHE A 1 269 ? -49.008 -21.054 79.894 1.00 91.00 269 PHE A O 1
ATOM 2275 N N . LEU A 1 270 ? -47.675 -21.494 78.131 1.00 91.38 270 LEU A N 1
ATOM 2276 C CA . LEU A 1 270 ? -48.260 -22.803 77.849 1.00 91.38 270 LEU A CA 1
ATOM 2277 C C . LEU A 1 270 ? -47.995 -23.787 78.995 1.00 91.38 270 LEU A C 1
ATOM 2279 O O . LEU A 1 270 ? -48.937 -24.427 79.464 1.00 91.38 270 LEU A O 1
ATOM 2283 N N . ASP A 1 271 ? -46.761 -23.838 79.496 1.00 93.38 271 ASP A N 1
ATOM 2284 C CA . ASP A 1 271 ? -46.373 -24.704 80.613 1.00 93.38 271 ASP A CA 1
ATOM 2285 C C . ASP A 1 271 ? -47.102 -24.319 81.909 1.00 93.38 271 ASP A C 1
ATOM 2287 O O . ASP A 1 271 ? -47.619 -25.183 82.621 1.00 93.38 271 ASP A O 1
ATOM 2291 N N . ALA A 1 272 ? -47.221 -23.019 82.201 1.00 92.50 272 ALA A N 1
ATOM 2292 C CA . ALA A 1 272 ? -47.968 -22.526 83.355 1.00 92.50 272 ALA A CA 1
ATOM 2293 C C . ALA A 1 272 ? -49.458 -22.891 83.267 1.00 92.50 272 ALA A C 1
ATOM 2295 O O . ALA A 1 272 ? -50.037 -23.371 84.243 1.00 92.50 272 ALA A O 1
ATOM 2296 N N . LEU A 1 273 ? -50.086 -22.711 82.099 1.00 90.62 273 LEU A N 1
ATOM 2297 C CA . LEU A 1 273 ? -51.481 -23.106 81.885 1.00 90.62 273 LEU A CA 1
ATOM 2298 C C . LEU A 1 273 ? -51.676 -24.615 82.042 1.00 90.62 273 LEU A C 1
ATOM 2300 O O . LEU A 1 273 ? -52.681 -25.041 82.612 1.00 90.62 273 LEU A O 1
ATOM 2304 N N . GLU A 1 274 ? -50.735 -25.422 81.561 1.00 91.25 274 GLU A N 1
ATOM 2305 C CA . GLU A 1 274 ? -50.786 -26.874 81.708 1.00 91.25 274 GLU A CA 1
ATOM 2306 C C . GLU A 1 274 ? -50.653 -27.298 83.176 1.00 91.25 274 GLU A C 1
ATOM 2308 O O . GLU A 1 274 ? -51.487 -28.055 83.678 1.00 91.25 274 GLU A O 1
ATOM 2313 N N . HIS A 1 275 ? -49.691 -26.730 83.907 1.00 91.75 275 HIS A N 1
ATOM 2314 C CA . HIS A 1 275 ? -49.539 -26.968 85.342 1.00 91.75 275 HIS A CA 1
ATOM 2315 C C . HIS A 1 275 ? -50.823 -26.630 86.115 1.00 91.75 275 HIS A C 1
ATOM 2317 O O . HIS A 1 275 ? -51.283 -27.391 86.967 1.00 91.75 275 HIS A O 1
ATOM 2323 N N . MET A 1 276 ? -51.474 -25.521 85.771 1.00 89.56 276 MET A N 1
ATOM 2324 C CA . MET A 1 276 ? -52.720 -25.123 86.419 1.00 89.56 276 MET A CA 1
ATOM 2325 C C . MET A 1 276 ? -53.895 -26.021 86.081 1.00 89.56 276 MET A C 1
ATOM 2327 O O . MET A 1 276 ? -54.694 -26.319 86.963 1.00 89.56 276 MET A O 1
ATOM 2331 N N . LYS A 1 277 ? -54.014 -26.486 84.835 1.00 89.38 277 LYS A N 1
ATOM 2332 C CA . LYS A 1 277 ? -55.031 -27.482 84.474 1.00 89.38 277 LYS A CA 1
ATOM 2333 C C . LYS A 1 277 ? -54.858 -28.763 85.283 1.00 89.38 277 LYS A C 1
ATOM 2335 O O . LYS A 1 277 ? -55.852 -29.333 85.747 1.00 89.38 277 LYS A O 1
ATOM 2340 N N . GLN A 1 278 ? -53.616 -29.207 85.477 1.00 91.56 278 GLN A N 1
ATOM 2341 C CA . GLN A 1 278 ? -53.308 -30.369 86.309 1.00 91.56 278 GLN A CA 1
ATOM 2342 C C . GLN A 1 278 ? -53.725 -30.128 87.763 1.00 91.56 278 GLN A C 1
ATOM 2344 O O . GLN A 1 278 ? -54.399 -30.975 88.350 1.00 91.56 278 GLN A O 1
ATOM 2349 N N . GLU A 1 279 ? -53.432 -28.953 88.314 1.00 89.88 279 GLU A N 1
ATOM 2350 C CA . GLU A 1 279 ? -53.780 -28.599 89.689 1.00 89.88 279 GLU A CA 1
ATOM 2351 C C . GLU A 1 279 ? -55.295 -28.415 89.899 1.00 89.88 279 GLU A C 1
ATOM 2353 O O . GLU A 1 279 ? -55.849 -28.907 90.881 1.00 89.88 279 GLU A O 1
ATOM 2358 N N . ILE A 1 280 ? -56.015 -27.817 88.941 1.00 84.62 280 ILE A N 1
ATOM 2359 C CA . ILE A 1 280 ? -57.489 -27.763 88.933 1.00 84.62 280 ILE A CA 1
ATOM 2360 C C . ILE A 1 280 ? -58.059 -29.182 88.931 1.00 84.62 280 ILE A C 1
ATOM 2362 O O . ILE A 1 280 ? -58.960 -29.497 89.709 1.00 84.62 280 ILE A O 1
ATOM 2366 N N . THR A 1 281 ? -57.522 -30.062 88.085 1.00 88.75 281 THR A N 1
ATOM 2367 C CA . THR A 1 281 ? -57.964 -31.458 88.001 1.00 88.75 281 THR A CA 1
ATOM 2368 C C . THR A 1 281 ? -57.710 -32.198 89.316 1.00 88.75 281 THR A C 1
ATOM 2370 O O . THR A 1 281 ? -58.588 -32.918 89.798 1.00 88.75 281 THR A O 1
ATOM 2373 N N . SER A 1 282 ? -56.542 -32.001 89.929 1.00 89.06 282 SER A N 1
ATOM 2374 C CA . SER A 1 282 ? -56.168 -32.582 91.223 1.00 89.06 282 SER A CA 1
ATOM 2375 C C . SER A 1 282 ? -57.031 -32.049 92.367 1.00 89.06 282 SER A C 1
ATOM 2377 O O . SER A 1 282 ? -57.572 -32.840 93.141 1.00 89.06 282 SER A O 1
ATOM 2379 N N . SER A 1 283 ? -57.251 -30.735 92.429 1.00 86.38 283 SER A N 1
ATOM 2380 C CA . SER A 1 283 ? -58.115 -30.078 93.413 1.00 86.38 283 SER A CA 1
ATOM 2381 C C . SER A 1 283 ? -59.565 -30.553 93.293 1.00 86.38 283 SER A C 1
ATOM 2383 O O . SER A 1 283 ? -60.153 -30.990 94.283 1.00 86.38 283 SER A O 1
ATOM 2385 N N . ARG A 1 284 ? -60.124 -30.607 92.074 1.00 84.19 284 ARG A N 1
ATOM 2386 C CA . ARG A 1 284 ? -61.471 -31.150 91.818 1.00 84.19 284 ARG A CA 1
ATOM 2387 C C . ARG A 1 284 ? -61.585 -32.616 92.242 1.00 84.19 284 ARG A C 1
ATOM 2389 O O . ARG A 1 284 ? -62.574 -32.997 92.871 1.00 84.19 284 ARG A O 1
ATOM 2396 N N . LYS A 1 285 ? -60.570 -33.444 91.957 1.00 87.25 285 LYS A N 1
ATOM 2397 C CA . LYS A 1 285 ? -60.509 -34.843 92.426 1.00 87.25 285 LYS A CA 1
ATOM 2398 C C . LYS A 1 285 ? -60.470 -34.927 93.955 1.00 87.25 285 LYS A C 1
ATOM 2400 O O . LYS A 1 285 ? -61.210 -35.723 94.536 1.00 87.25 285 LYS A O 1
ATOM 2405 N N . HIS A 1 286 ? -59.644 -34.110 94.611 1.00 86.00 286 HIS A N 1
ATOM 2406 C CA . HIS A 1 286 ? -59.532 -34.071 96.068 1.00 86.00 286 HIS A CA 1
ATOM 2407 C C . HIS A 1 286 ? -60.837 -33.606 96.724 1.00 86.00 286 HIS A C 1
ATOM 2409 O O . HIS A 1 286 ? -61.323 -34.263 97.644 1.00 86.00 286 HIS A O 1
ATOM 2415 N N . TYR A 1 287 ? -61.442 -32.529 96.216 1.00 82.44 287 TYR A N 1
ATOM 2416 C CA . TYR A 1 287 ? -62.727 -32.017 96.684 1.00 82.44 287 TYR A CA 1
ATOM 2417 C C . TYR A 1 287 ? -63.820 -33.075 96.542 1.00 82.44 287 TYR A C 1
ATOM 2419 O O . TYR A 1 287 ? -64.508 -33.367 97.516 1.00 82.44 287 TYR A O 1
ATOM 2427 N N . LYS A 1 288 ? -63.917 -33.735 95.377 1.00 83.75 288 LYS A N 1
ATOM 2428 C CA . LYS A 1 288 ? -64.851 -34.848 95.160 1.00 83.75 288 LYS A CA 1
ATOM 2429 C C . LYS A 1 288 ? -64.653 -35.957 96.196 1.00 83.75 288 LYS A C 1
ATOM 2431 O O . LYS A 1 288 ? -65.631 -36.409 96.781 1.00 83.75 288 LYS A O 1
ATOM 2436 N N . LYS A 1 289 ? -63.406 -36.356 96.476 1.00 86.81 289 LYS A N 1
ATOM 2437 C CA . LYS A 1 289 ? -63.094 -37.379 97.488 1.00 86.81 289 LYS A CA 1
ATOM 2438 C C . LYS A 1 289 ? -63.461 -36.921 98.904 1.00 86.81 289 LYS A C 1
ATOM 2440 O O . LYS A 1 289 ? -64.080 -37.676 99.640 1.00 86.81 289 LYS A O 1
ATOM 2445 N N . LYS A 1 290 ? -63.127 -35.685 99.289 1.00 82.75 290 LYS A N 1
ATOM 2446 C CA . LYS A 1 290 ? -63.433 -35.123 100.616 1.00 82.75 290 LYS A CA 1
ATOM 2447 C C . LYS A 1 290 ? -64.939 -34.965 100.830 1.00 82.75 290 LYS A C 1
ATOM 2449 O O . LYS A 1 290 ? -65.434 -35.330 101.892 1.00 82.75 290 LYS A O 1
ATOM 2454 N N . ALA A 1 291 ? -65.659 -34.481 99.820 1.00 79.06 291 ALA A N 1
ATOM 2455 C CA . ALA A 1 291 ? -67.114 -34.384 99.822 1.00 79.06 291 ALA A CA 1
ATOM 2456 C C . ALA A 1 291 ? -67.766 -35.770 99.915 1.00 79.06 291 ALA A C 1
ATOM 2458 O O . ALA A 1 291 ? -68.678 -35.948 100.716 1.00 79.06 291 ALA A O 1
ATOM 2459 N N . GLN A 1 292 ? -67.254 -36.769 99.182 1.00 84.25 292 GLN A N 1
ATOM 2460 C CA . GLN A 1 292 ? -67.689 -38.164 99.314 1.00 84.25 292 GLN A CA 1
ATOM 2461 C C . GLN A 1 292 ? -67.460 -38.694 100.734 1.00 84.25 292 GLN A C 1
ATOM 2463 O O . GLN A 1 292 ? -68.389 -39.215 101.339 1.00 84.25 292 GLN A O 1
ATOM 2468 N N . THR A 1 293 ? -66.265 -38.523 101.308 1.00 85.75 293 THR A N 1
ATOM 2469 C CA . THR A 1 293 ? -65.972 -38.970 102.680 1.00 85.75 293 THR A CA 1
ATOM 2470 C C . THR A 1 293 ? -66.849 -38.264 103.714 1.00 85.75 293 THR A C 1
ATOM 2472 O O . THR A 1 293 ? -67.336 -38.908 104.637 1.00 85.75 293 THR A O 1
ATOM 2475 N N . ALA A 1 294 ? -67.070 -36.954 103.574 1.00 83.12 294 ALA A N 1
ATOM 2476 C CA . ALA A 1 294 ? -67.946 -36.192 104.462 1.00 83.12 294 ALA A CA 1
ATOM 2477 C C . ALA A 1 294 ? -69.411 -36.640 104.337 1.00 83.12 294 ALA A C 1
ATOM 2479 O O . ALA A 1 294 ? -70.089 -36.785 105.350 1.00 83.12 294 ALA A O 1
ATOM 2480 N N . TYR A 1 295 ? -69.878 -36.913 103.115 1.00 83.44 295 TYR A N 1
ATOM 2481 C CA . TYR A 1 295 ? -71.204 -37.470 102.857 1.00 83.44 295 TYR A CA 1
ATOM 2482 C C . TYR A 1 295 ? -71.368 -38.851 103.501 1.00 83.44 295 TYR A C 1
ATOM 2484 O O . TYR A 1 295 ? -72.311 -39.052 104.260 1.00 83.44 295 TYR A O 1
ATOM 2492 N N . TYR A 1 296 ? -70.426 -39.774 103.274 1.00 84.50 296 TYR A N 1
ATOM 2493 C CA . TYR A 1 296 ? -70.455 -41.103 103.889 1.00 84.50 296 TYR A CA 1
ATOM 2494 C C . TYR A 1 296 ? -70.383 -41.032 105.417 1.00 84.50 296 TYR A C 1
ATOM 2496 O O . TYR A 1 296 ? -71.103 -41.766 106.085 1.00 84.50 296 TYR A O 1
ATOM 2504 N N . ARG A 1 297 ? -69.572 -40.129 105.983 1.00 83.25 297 ARG A N 1
ATOM 2505 C CA . ARG A 1 297 ? -69.512 -39.909 107.436 1.00 83.25 297 ARG A CA 1
ATOM 2506 C C . ARG A 1 297 ? -70.871 -39.480 107.991 1.00 83.25 297 ARG A C 1
ATOM 2508 O O . ARG A 1 297 ? -71.362 -40.135 108.901 1.00 83.25 297 ARG A O 1
ATOM 2515 N N . LYS A 1 298 ? -71.504 -38.470 107.384 1.00 82.50 298 LYS A N 1
ATOM 2516 C CA . LYS A 1 298 ? -72.854 -38.024 107.766 1.00 82.50 298 LYS A CA 1
ATOM 2517 C C . LYS A 1 298 ? -73.902 -39.122 107.601 1.00 82.50 298 LYS A C 1
ATOM 2519 O O . LYS A 1 298 ? -74.780 -39.265 108.438 1.00 82.50 298 LYS A O 1
ATOM 2524 N N . MET A 1 299 ? -73.800 -39.929 106.545 1.00 81.44 299 MET A N 1
ATOM 2525 C CA . MET A 1 299 ? -74.686 -41.075 106.327 1.00 81.44 299 MET A CA 1
ATOM 2526 C C . MET A 1 299 ? -74.548 -42.116 107.450 1.00 81.44 299 MET A C 1
ATOM 2528 O O . MET A 1 299 ? -75.555 -42.609 107.948 1.00 81.44 299 MET A O 1
ATOM 2532 N N . MET A 1 300 ? -73.321 -42.406 107.897 1.00 81.69 300 MET A N 1
ATOM 2533 C CA . MET A 1 300 ? -73.060 -43.315 109.022 1.00 81.69 300 MET A CA 1
ATOM 2534 C C . MET A 1 300 ? -73.519 -42.735 110.371 1.00 81.69 300 MET A C 1
ATOM 2536 O O . MET A 1 300 ? -74.083 -43.463 111.185 1.00 81.69 300 MET A O 1
ATOM 2540 N N . GLU A 1 301 ? -73.306 -41.438 110.610 1.00 79.94 301 GLU A N 1
ATOM 2541 C CA . GLU A 1 301 ? -73.754 -40.730 111.822 1.00 79.94 301 GLU A CA 1
ATOM 2542 C C . GLU A 1 301 ? -75.290 -40.659 111.915 1.00 79.94 301 GLU A C 1
ATOM 2544 O O . GLU A 1 301 ? -75.849 -40.842 113.000 1.00 79.94 301 GLU A O 1
ATOM 2549 N N . ALA A 1 302 ? -75.972 -40.498 110.776 1.00 76.88 302 ALA A N 1
ATOM 2550 C CA . ALA A 1 302 ? -77.428 -40.562 110.682 1.00 76.88 302 ALA A CA 1
ATOM 2551 C C . ALA A 1 302 ? -77.980 -41.978 110.920 1.00 76.88 302 ALA A C 1
ATOM 2553 O O . ALA A 1 302 ? -78.933 -42.144 111.679 1.00 76.88 302 ALA A O 1
ATOM 2554 N N . CYS A 1 303 ? -77.337 -43.022 110.373 1.00 74.94 303 CYS A N 1
ATOM 2555 C CA . CYS A 1 303 ? -77.678 -44.421 110.682 1.00 74.94 303 CYS A CA 1
ATOM 2556 C C . CYS A 1 303 ? -77.540 -44.754 112.179 1.00 74.94 303 CYS A C 1
ATOM 2558 O O . CYS A 1 303 ? -78.270 -45.600 112.688 1.00 74.94 303 CYS A O 1
ATOM 2560 N N . ALA A 1 304 ? -76.618 -44.095 112.889 1.00 79.25 304 ALA A N 1
ATOM 2561 C CA . ALA A 1 304 ? -76.422 -44.246 114.332 1.00 79.25 304 ALA A CA 1
ATOM 2562 C C . ALA A 1 304 ? -77.404 -43.412 115.188 1.00 79.25 304 ALA A C 1
ATOM 2564 O O . ALA A 1 304 ? -77.270 -43.391 116.412 1.00 79.25 304 ALA A O 1
ATOM 2565 N N . GLY A 1 305 ? -78.362 -42.710 114.564 1.00 66.38 305 GLY A N 1
ATOM 2566 C CA . GLY A 1 305 ? -79.414 -41.933 115.231 1.00 66.38 305 GLY A CA 1
ATOM 2567 C C . GLY A 1 305 ? -78.971 -40.584 115.807 1.00 66.38 305 GLY A C 1
ATOM 2568 O O . GLY A 1 305 ? -79.707 -40.002 116.600 1.00 66.38 305 GLY A O 1
ATOM 2569 N N . LYS A 1 306 ? -77.772 -40.094 115.453 1.00 70.81 306 LYS A N 1
ATOM 2570 C CA . LYS A 1 306 ? -77.198 -38.852 116.006 1.00 70.81 306 LYS A CA 1
ATOM 2571 C C . LYS A 1 306 ? -77.477 -37.600 115.160 1.00 70.81 306 LYS A C 1
ATOM 2573 O O . LYS A 1 306 ? -77.468 -36.507 115.714 1.00 70.81 306 LYS A O 1
ATOM 2578 N N . GLU A 1 307 ? -77.739 -37.746 113.859 1.00 70.69 307 GLU A N 1
ATOM 2579 C CA . GLU A 1 307 ? -78.090 -36.660 112.920 1.00 70.69 307 GLU A CA 1
ATOM 2580 C C . GLU A 1 307 ? -79.168 -37.115 111.903 1.00 70.69 307 GLU A C 1
ATOM 2582 O O . GLU A 1 307 ? -79.470 -38.302 111.799 1.00 70.69 307 GLU A O 1
ATOM 2587 N N . GLU A 1 308 ? -79.764 -36.188 111.138 1.00 70.50 308 GLU A N 1
ATOM 2588 C CA . GLU A 1 308 ? -80.686 -36.512 110.031 1.00 70.50 308 GLU A CA 1
ATOM 2589 C C . GLU A 1 308 ? -79.945 -37.019 108.780 1.00 70.50 308 GLU A C 1
ATOM 2591 O O . GLU A 1 308 ? -78.841 -36.570 108.459 1.00 70.50 308 GLU A O 1
ATOM 2596 N N . PHE A 1 309 ? -80.582 -37.917 108.016 1.00 70.56 309 PHE A N 1
ATOM 2597 C CA . PHE A 1 309 ? -80.015 -38.430 106.766 1.00 70.56 309 PHE A CA 1
ATOM 2598 C C . PHE A 1 309 ? -79.734 -37.302 105.755 1.00 70.56 309 PHE A C 1
ATOM 2600 O O . PHE A 1 309 ? -80.595 -36.446 105.519 1.00 70.56 309 PHE A O 1
ATOM 2607 N N . PRO A 1 310 ? -78.556 -37.298 105.098 1.00 68.94 310 PRO A N 1
ATOM 2608 C CA . PRO A 1 310 ? -78.217 -36.262 104.134 1.00 68.94 310 PRO A CA 1
ATOM 2609 C C . PRO A 1 310 ? -79.173 -36.292 102.931 1.00 68.94 310 PRO A C 1
ATOM 2611 O O . PRO A 1 310 ? -79.283 -37.296 102.227 1.00 68.94 310 PRO A O 1
ATOM 2614 N N . LYS A 1 311 ? -79.849 -35.162 102.674 1.00 68.25 311 LYS A N 1
ATOM 2615 C CA . LYS A 1 311 ? -80.794 -34.999 101.557 1.00 68.25 311 LYS A CA 1
ATOM 2616 C C . LYS A 1 311 ? -80.080 -35.223 100.219 1.00 68.25 311 LYS A C 1
ATOM 2618 O O . LYS A 1 311 ? -79.144 -34.495 99.882 1.00 68.25 311 LYS A O 1
ATOM 2623 N N . ILE A 1 312 ? -80.537 -36.207 99.442 1.00 60.53 312 ILE A N 1
ATOM 2624 C CA . ILE A 1 312 ? -80.069 -36.430 98.071 1.00 60.53 312 ILE A CA 1
ATOM 2625 C C . ILE A 1 312 ? -80.595 -35.271 97.225 1.00 60.53 312 ILE A C 1
ATOM 2627 O O . ILE A 1 312 ? -81.790 -35.179 96.956 1.00 60.53 312 ILE A O 1
ATOM 2631 N N . LYS A 1 313 ? -79.705 -34.365 96.816 1.00 57.38 313 LYS A N 1
ATOM 2632 C CA . LYS A 1 313 ? -80.023 -33.388 95.775 1.00 57.38 313 LYS A CA 1
ATOM 2633 C C . LYS A 1 313 ? -80.042 -34.137 94.442 1.00 57.38 313 LYS A C 1
ATOM 2635 O O . LYS A 1 313 ? -78.995 -34.342 93.833 1.00 57.38 313 LYS A O 1
ATOM 2640 N N . THR A 1 314 ? -81.213 -34.591 94.010 1.00 43.94 314 THR A N 1
ATOM 2641 C CA . THR A 1 314 ? -81.429 -35.012 92.626 1.00 43.94 314 THR A CA 1
ATOM 2642 C C . THR A 1 314 ? -81.376 -33.761 91.756 1.00 43.94 314 THR A C 1
ATOM 2644 O O . THR A 1 314 ? -82.247 -32.900 91.827 1.00 43.94 314 THR A O 1
ATOM 2647 N N . LEU A 1 315 ? -80.308 -33.620 90.973 1.00 46.12 315 LEU A N 1
ATOM 2648 C CA . LEU A 1 315 ? -80.246 -32.611 89.922 1.00 46.12 315 LEU A CA 1
ATOM 2649 C C . LEU A 1 315 ? -81.309 -32.985 88.883 1.00 46.12 315 LEU A C 1
ATOM 2651 O O . LEU A 1 315 ? -81.145 -33.960 88.151 1.00 46.12 315 LEU A O 1
ATOM 2655 N N . THR A 1 316 ? -82.426 -32.262 88.864 1.00 36.00 316 THR A N 1
ATOM 2656 C CA . THR A 1 316 ? -83.421 -32.368 87.797 1.00 36.00 316 THR A CA 1
ATOM 2657 C C . THR A 1 316 ? -82.795 -31.885 86.488 1.00 36.00 316 THR A C 1
ATOM 2659 O O . THR A 1 316 ? -82.112 -30.863 86.437 1.00 36.00 316 THR A O 1
ATOM 2662 N N . ALA A 1 317 ? -82.981 -32.666 85.425 1.00 39.78 317 ALA A N 1
ATOM 2663 C CA . ALA A 1 317 ? -82.252 -32.579 84.161 1.00 39.78 317 ALA A CA 1
ATOM 2664 C C . ALA A 1 317 ? -82.671 -31.416 83.229 1.00 39.78 317 ALA A C 1
ATOM 2666 O O . ALA A 1 317 ? -82.357 -31.441 82.043 1.00 39.78 317 ALA A O 1
ATOM 2667 N N . GLU A 1 318 ? -83.352 -30.382 83.725 1.00 40.94 318 GLU A N 1
ATOM 2668 C CA . GLU A 1 318 ? -84.065 -29.407 82.879 1.00 40.94 318 GLU A CA 1
ATOM 2669 C C . GLU A 1 318 ? -83.408 -28.021 82.777 1.00 40.94 318 GLU A C 1
ATOM 2671 O O . GLU A 1 318 ? -84.052 -27.036 82.430 1.00 40.94 318 GLU A O 1
ATOM 2676 N N . THR A 1 319 ? -82.103 -27.889 83.020 1.00 36.88 319 THR A N 1
ATOM 2677 C CA . THR A 1 319 ? -81.396 -26.649 82.630 1.00 36.88 319 THR A CA 1
ATOM 2678 C C . THR A 1 319 ? -79.952 -26.905 82.207 1.00 36.88 319 THR A C 1
ATOM 2680 O O . THR A 1 319 ? -79.011 -26.226 82.611 1.00 36.88 319 THR A O 1
ATOM 2683 N N . PHE A 1 320 ? -79.776 -27.901 81.340 1.00 33.38 320 PHE A N 1
ATOM 2684 C CA . PHE A 1 320 ? -78.589 -28.025 80.501 1.00 33.38 320 PHE A CA 1
ATOM 2685 C C . PHE A 1 320 ? -78.749 -27.128 79.270 1.00 33.38 320 PHE A C 1
ATOM 2687 O O . PHE A 1 320 ? -79.168 -27.576 78.209 1.00 33.38 320 PHE A O 1
ATOM 2694 N N . HIS A 1 321 ? -78.378 -25.857 79.409 1.00 33.31 321 HIS A N 1
ATOM 2695 C CA . HIS A 1 321 ? -77.895 -25.086 78.269 1.00 33.31 321 HIS A CA 1
ATOM 2696 C C . HIS A 1 321 ? -76.436 -24.709 78.525 1.00 33.31 321 HIS A C 1
ATOM 2698 O O . HIS A 1 321 ? -76.085 -24.094 79.532 1.00 33.31 321 HIS A O 1
ATOM 2704 N N . GLU A 1 322 ? -75.596 -25.211 77.624 1.00 41.12 322 GLU A N 1
ATOM 2705 C CA . GLU A 1 322 ? -74.155 -25.035 77.458 1.00 41.12 322 GLU A CA 1
ATOM 2706 C C . GLU A 1 322 ? -73.599 -23.768 78.136 1.00 41.12 322 GLU A C 1
ATOM 2708 O O . GLU A 1 322 ? -73.763 -22.671 77.605 1.00 41.12 322 GLU A O 1
ATOM 2713 N N . LYS A 1 323 ? -72.955 -23.954 79.311 1.00 37.81 323 LYS A N 1
ATOM 2714 C CA . LYS A 1 323 ? -72.073 -23.041 80.105 1.00 37.81 323 LYS A CA 1
ATOM 2715 C C . LYS A 1 323 ? -72.290 -23.142 81.638 1.00 37.81 323 LYS A C 1
ATOM 2717 O O . LYS A 1 323 ? -72.153 -22.145 82.344 1.00 37.81 323 LYS A O 1
ATOM 2722 N N . SER A 1 324 ? -72.593 -24.323 82.194 1.00 33.66 324 SER A N 1
ATOM 2723 C CA . SER A 1 324 ? -73.002 -24.457 83.614 1.00 33.66 324 SER A CA 1
ATOM 2724 C C . SER A 1 324 ? -72.116 -25.337 84.518 1.00 33.66 324 SER A C 1
ATOM 2726 O O . SER A 1 324 ? -72.533 -25.703 85.610 1.00 33.66 324 SER A O 1
ATOM 2728 N N . ASP A 1 325 ? -70.858 -25.616 84.165 1.00 39.78 325 ASP A N 1
ATOM 2729 C CA . ASP A 1 325 ? -69.933 -26.246 85.137 1.00 39.78 325 ASP A CA 1
ATOM 2730 C C . ASP A 1 325 ? -69.410 -25.249 86.191 1.00 39.78 325 ASP A C 1
ATOM 2732 O O . ASP A 1 325 ? -68.887 -25.637 87.231 1.00 39.78 325 ASP A O 1
ATOM 2736 N N . VAL A 1 326 ? -69.569 -23.945 85.943 1.00 46.53 326 VAL A N 1
ATOM 2737 C CA . VAL A 1 326 ? -68.998 -22.875 86.779 1.00 46.53 326 VAL A CA 1
ATOM 2738 C C . VAL A 1 326 ? -69.993 -22.353 87.821 1.00 46.53 326 VAL A C 1
ATOM 2740 O O . VAL A 1 326 ? -69.586 -21.931 88.899 1.00 46.53 326 VAL A O 1
ATOM 2743 N N . LYS A 1 327 ? -71.301 -22.367 87.539 1.00 38.56 327 LYS A N 1
ATOM 2744 C CA . LYS A 1 327 ? -72.285 -21.692 88.405 1.00 38.56 327 LYS A CA 1
ATOM 2745 C C . LYS A 1 327 ? -72.670 -22.516 89.642 1.00 38.56 327 LYS A C 1
ATOM 2747 O O . LYS A 1 327 ? -72.962 -21.946 90.686 1.00 38.56 327 LYS A O 1
ATOM 2752 N N . VAL A 1 328 ? -72.579 -23.845 89.556 1.00 41.41 328 VAL A N 1
ATOM 2753 C CA . VAL A 1 328 ? -72.963 -24.768 90.642 1.00 41.41 328 VAL A CA 1
ATOM 2754 C C . VAL A 1 328 ? -71.935 -24.804 91.785 1.00 41.41 328 VAL A C 1
ATOM 2756 O O . VAL A 1 328 ? -72.297 -25.094 92.923 1.00 41.41 328 VAL A O 1
ATOM 2759 N N . VAL A 1 329 ? -70.667 -24.465 91.525 1.00 45.56 329 VAL A N 1
ATOM 2760 C CA . VAL A 1 329 ? -69.622 -24.421 92.569 1.00 45.56 329 VAL A CA 1
ATOM 2761 C C . VAL A 1 329 ? -69.697 -23.117 93.378 1.00 45.56 329 VAL A C 1
ATOM 2763 O O . VAL A 1 329 ? -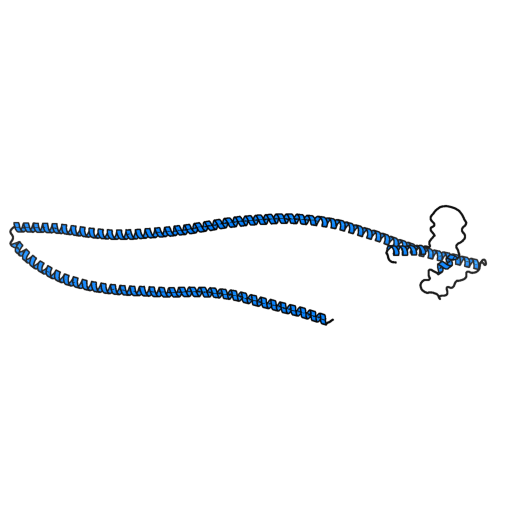69.587 -23.147 94.602 1.00 45.56 329 VAL A O 1
ATOM 2766 N N . ILE A 1 330 ? -69.994 -21.989 92.721 1.00 44.47 330 ILE A N 1
ATOM 2767 C CA . ILE A 1 330 ? -69.993 -20.656 93.349 1.00 44.47 330 ILE A CA 1
ATOM 2768 C C . ILE A 1 330 ? -71.147 -20.489 94.356 1.00 44.47 330 ILE A C 1
ATOM 2770 O O . ILE A 1 330 ? -70.956 -19.899 95.418 1.00 44.47 330 ILE A O 1
ATOM 2774 N N . GLU A 1 331 ? -72.334 -21.044 94.083 1.00 33.16 331 GLU A N 1
ATOM 2775 C CA . GLU A 1 331 ? -73.483 -20.926 95.002 1.00 33.16 331 GLU A CA 1
ATOM 2776 C C . GLU A 1 331 ? -73.361 -21.820 96.254 1.00 33.16 331 GLU A C 1
ATOM 2778 O O . GLU A 1 331 ? -74.035 -21.577 97.254 1.00 33.16 331 GLU A O 1
ATOM 2783 N N . ILE A 1 332 ? -72.468 -22.818 96.251 1.00 43.28 332 ILE A N 1
ATOM 2784 C CA . ILE A 1 332 ? -72.217 -23.689 97.413 1.00 43.28 332 ILE A CA 1
ATOM 2785 C C . ILE A 1 332 ? -71.059 -23.147 98.276 1.00 43.28 332 ILE A C 1
ATOM 2787 O O . ILE A 1 332 ? -71.117 -23.258 99.503 1.00 43.28 332 ILE A O 1
ATOM 2791 N N . GLU A 1 333 ? -70.058 -22.487 97.681 1.00 42.19 333 GLU A N 1
ATOM 2792 C CA . GLU A 1 333 ? -68.917 -21.887 98.400 1.00 42.19 333 GLU A CA 1
ATOM 2793 C C . GLU A 1 333 ? -69.285 -20.663 99.263 1.00 42.19 333 GLU A C 1
ATOM 2795 O O . GLU A 1 333 ? -68.632 -20.414 100.275 1.00 42.19 333 GLU A O 1
ATOM 2800 N N . GLY A 1 334 ? -70.372 -19.943 98.955 1.00 37.38 334 GLY A N 1
ATOM 2801 C CA . GLY A 1 334 ? -70.812 -18.772 99.735 1.00 37.38 334 GLY A CA 1
ATOM 2802 C C . GLY A 1 334 ? -71.352 -19.074 101.144 1.00 37.38 334 GLY A C 1
ATOM 2803 O O . GLY A 1 334 ? -71.575 -18.153 101.924 1.00 37.38 334 GLY A O 1
ATOM 2804 N N . SER A 1 335 ? -71.567 -20.349 101.490 1.00 33.19 335 SER A N 1
ATOM 2805 C CA . SER A 1 335 ? -72.294 -20.755 102.706 1.00 33.19 335 SER A CA 1
ATOM 2806 C C . SER A 1 335 ? -71.436 -21.367 103.825 1.00 33.19 335 SER A C 1
ATOM 2808 O O . SER A 1 335 ? -71.975 -21.703 104.878 1.00 33.19 335 SER A O 1
ATOM 2810 N N . PHE A 1 336 ? -70.113 -21.498 103.651 1.00 32.12 336 PHE A N 1
ATOM 2811 C CA . PHE A 1 336 ? -69.256 -22.165 104.646 1.00 32.12 336 PHE A CA 1
ATOM 2812 C C . PHE A 1 336 ? -67.811 -21.624 104.693 1.00 32.12 336 PHE A C 1
ATOM 2814 O O . PHE A 1 336 ? -66.853 -22.381 104.570 1.00 32.12 336 PHE A O 1
ATOM 2821 N N . SER A 1 337 ? -67.635 -20.321 104.937 1.00 30.56 337 SER A N 1
ATOM 2822 C CA . SER A 1 337 ? -66.365 -19.784 105.461 1.00 30.56 337 SER A CA 1
ATOM 2823 C C . SER A 1 337 ? -66.548 -19.381 106.922 1.00 30.56 337 SER A C 1
ATOM 2825 O O . SER A 1 337 ? -67.164 -18.368 107.248 1.00 30.56 337 SER A O 1
ATOM 2827 N N . LEU A 1 338 ? -66.061 -20.261 107.800 1.00 31.34 338 LEU A N 1
ATOM 2828 C CA . LEU A 1 338 ? -66.048 -20.127 109.250 1.00 31.34 338 LEU A CA 1
ATOM 2829 C C . LEU A 1 338 ? -65.222 -18.914 109.705 1.00 31.34 338 LEU A C 1
ATOM 2831 O O . LEU A 1 338 ? -64.127 -18.660 109.210 1.00 31.34 338 LEU A O 1
ATOM 2835 N N . LYS A 1 339 ? -65.755 -18.262 110.741 1.00 30.94 339 LYS A N 1
ATOM 2836 C CA . LYS A 1 339 ? -65.093 -17.397 111.725 1.00 30.94 339 LYS A CA 1
ATOM 2837 C C . LYS A 1 339 ? -63.623 -17.791 111.960 1.00 30.94 339 LYS A C 1
ATOM 2839 O O . LYS A 1 339 ? -63.362 -18.909 112.396 1.00 30.94 339 LYS A O 1
ATOM 2844 N N . GLN A 1 340 ? -62.698 -16.855 111.755 1.00 31.53 340 GLN A N 1
ATOM 2845 C CA . GLN A 1 340 ? -61.336 -16.924 112.288 1.00 31.53 340 GLN A CA 1
ATOM 2846 C C . GLN A 1 340 ? -61.120 -15.784 113.283 1.00 31.53 340 GLN A C 1
ATOM 2848 O O . GLN A 1 340 ? -61.461 -14.629 113.024 1.00 31.53 340 GLN A O 1
ATOM 2853 N N . GLU A 1 341 ? -60.627 -16.172 114.456 1.00 27.81 341 GLU A N 1
ATOM 2854 C CA . GLU A 1 341 ? -60.278 -15.325 115.588 1.00 27.81 341 GLU A CA 1
ATOM 2855 C C . GLU A 1 341 ? -59.202 -14.297 115.230 1.00 27.81 341 GLU A C 1
ATOM 2857 O O . GLU A 1 341 ? -58.287 -14.553 114.449 1.00 27.81 341 GLU A O 1
ATOM 2862 N N . LYS A 1 342 ? -59.329 -13.121 115.848 1.00 29.36 342 LYS A N 1
ATOM 2863 C CA . LYS A 1 342 ? -58.354 -12.035 115.805 1.00 29.36 342 LYS A CA 1
ATOM 2864 C C . LYS A 1 342 ? -57.064 -12.462 116.510 1.00 29.36 342 LYS A C 1
ATOM 2866 O O . LYS A 1 342 ? -57.070 -12.667 117.719 1.00 29.36 342 LYS A O 1
ATOM 2871 N N . GLY A 1 343 ? -55.968 -12.497 115.762 1.00 26.98 343 GLY A N 1
ATOM 2872 C CA . GLY A 1 343 ? -54.598 -12.503 116.268 1.00 26.98 343 GLY A CA 1
ATOM 2873 C C . GLY A 1 343 ? -53.740 -11.649 115.339 1.00 26.98 343 GLY A C 1
ATOM 2874 O O . GLY A 1 343 ? -53.705 -11.892 114.137 1.00 26.98 343 GLY A O 1
ATOM 2875 N N . GLU A 1 344 ? -53.141 -10.599 115.891 1.00 30.28 344 GLU A N 1
ATOM 2876 C CA . GLU A 1 344 ? -52.281 -9.625 115.215 1.00 30.28 344 GLU A CA 1
ATOM 2877 C C . GLU A 1 344 ? -51.044 -10.279 114.573 1.00 30.28 344 GLU A C 1
ATOM 2879 O O . GLU A 1 344 ? -50.517 -11.238 115.128 1.00 30.28 344 GLU A O 1
ATOM 2884 N N . ILE A 1 345 ? -50.578 -9.729 113.436 1.00 28.75 345 ILE A N 1
ATOM 2885 C CA . ILE A 1 345 ? -49.174 -9.393 113.085 1.00 28.75 345 ILE A CA 1
ATOM 2886 C C . ILE A 1 345 ? -49.056 -9.121 111.563 1.00 28.75 345 ILE A C 1
ATOM 2888 O O . ILE A 1 345 ? -49.407 -9.956 110.740 1.00 28.75 345 ILE A O 1
ATOM 2892 N N . GLY A 1 346 ? -48.472 -7.965 111.213 1.00 25.91 346 GLY A N 1
ATOM 2893 C CA . GLY A 1 346 ? -47.379 -7.869 110.228 1.00 25.91 346 GLY A CA 1
ATOM 2894 C C . GLY A 1 346 ? -47.671 -7.888 108.718 1.00 25.91 346 GLY A C 1
ATOM 2895 O O . GLY A 1 346 ? -47.645 -8.933 108.086 1.00 25.91 346 GLY A O 1
ATOM 2896 N N . THR A 1 347 ? -47.743 -6.684 108.137 1.00 30.52 347 THR A N 1
ATOM 2897 C CA . THR A 1 347 ? -47.127 -6.263 106.852 1.00 30.52 347 THR A CA 1
ATOM 2898 C C . THR A 1 347 ? -47.256 -7.135 105.587 1.00 30.52 347 THR A C 1
ATOM 2900 O O . THR A 1 347 ? -46.481 -8.052 105.352 1.00 30.52 347 THR A O 1
ATOM 2903 N N . GLN A 1 348 ? -48.126 -6.654 104.689 1.00 34.78 348 GLN A N 1
ATOM 2904 C CA . GLN A 1 348 ? -47.976 -6.581 103.224 1.00 34.78 348 GLN A CA 1
ATOM 2905 C C . GLN A 1 348 ? -47.577 -7.856 102.459 1.00 34.78 348 GLN A C 1
ATOM 2907 O O . GLN A 1 348 ? -46.442 -8.021 102.025 1.00 34.78 348 GLN A O 1
ATOM 2912 N N . ASN A 1 349 ? -48.573 -8.696 102.179 1.00 33.97 349 ASN A N 1
ATOM 2913 C CA . ASN A 1 349 ? -48.901 -9.160 100.825 1.00 33.97 349 ASN A CA 1
ATOM 2914 C C . ASN A 1 349 ? -50.166 -10.013 100.932 1.00 33.97 349 ASN A C 1
ATOM 2916 O O . ASN A 1 349 ? -50.117 -11.235 101.079 1.00 33.97 349 ASN A O 1
ATOM 2920 N N . GLU A 1 350 ? -51.316 -9.346 100.886 1.00 36.09 350 GLU A N 1
ATOM 2921 C CA . GLU A 1 350 ? -52.608 -10.003 100.738 1.00 36.09 350 GLU A CA 1
ATOM 2922 C C . GLU A 1 350 ? -52.691 -10.593 99.327 1.00 36.09 350 GLU A C 1
ATOM 2924 O O . GLU A 1 350 ? -53.270 -10.030 98.399 1.00 36.09 350 GLU A O 1
ATOM 2929 N N . ASN A 1 351 ? -52.108 -11.779 99.165 1.00 42.53 351 ASN A N 1
ATOM 2930 C CA . ASN A 1 351 ? -52.641 -12.748 98.229 1.00 42.53 351 ASN A CA 1
ATOM 2931 C C . ASN A 1 351 ? -54.072 -13.043 98.691 1.00 42.53 351 ASN A C 1
ATOM 2933 O O . ASN A 1 351 ? -54.299 -13.953 99.489 1.00 42.53 351 ASN A O 1
ATOM 2937 N N . LEU A 1 352 ? -55.041 -12.281 98.175 1.00 45.31 352 LEU A N 1
ATOM 2938 C CA . LEU A 1 352 ? -56.389 -12.796 97.957 1.00 45.31 352 LEU A CA 1
ATOM 2939 C C . LEU A 1 352 ? -56.188 -14.168 97.312 1.00 45.31 352 LEU A C 1
ATOM 2941 O O . LEU A 1 352 ? -55.668 -14.255 96.199 1.00 45.31 352 LEU A O 1
ATOM 2945 N N . SER A 1 353 ? -56.450 -15.239 98.060 1.00 57.12 353 SER A N 1
ATOM 2946 C CA . SER A 1 353 ? -56.121 -16.604 97.657 1.00 57.12 353 SER A CA 1
ATOM 2947 C C . SER A 1 353 ? -57.052 -17.031 96.524 1.00 57.12 353 SER A C 1
ATOM 2949 O O . SER A 1 353 ? -58.045 -17.722 96.716 1.00 57.12 353 SER A O 1
ATOM 2951 N N . LEU A 1 354 ? -56.743 -16.558 95.314 1.00 68.50 354 LEU A N 1
ATOM 2952 C CA . LEU A 1 354 ? -57.492 -16.877 94.110 1.00 68.50 354 LEU A CA 1
ATOM 2953 C C . LEU A 1 354 ? -57.525 -18.395 93.941 1.00 68.50 354 LEU A C 1
ATOM 2955 O O . LEU A 1 354 ? -56.490 -19.067 94.051 1.00 68.50 354 LEU A O 1
ATOM 2959 N N . THR A 1 355 ? -58.707 -18.924 93.631 1.00 78.38 355 THR A N 1
ATOM 2960 C CA . THR A 1 355 ? -58.855 -20.335 93.275 1.00 78.38 355 THR A CA 1
ATOM 2961 C C . THR A 1 355 ? -58.052 -20.625 92.006 1.00 78.38 355 THR A C 1
ATOM 2963 O O . THR A 1 355 ? -57.812 -19.740 91.178 1.00 78.38 355 THR A O 1
ATOM 2966 N N . TRP A 1 356 ? -57.613 -21.872 91.824 1.00 81.94 356 TRP A N 1
ATOM 2967 C CA . TRP A 1 356 ? -56.833 -22.258 90.642 1.00 81.94 356 TRP A CA 1
ATOM 2968 C C . TRP A 1 356 ? -57.541 -21.914 89.320 1.00 81.94 356 TRP A C 1
ATOM 2970 O O . TRP A 1 356 ? -56.891 -21.511 88.359 1.00 81.94 356 TRP A O 1
ATOM 2980 N N . GLU A 1 357 ? -58.873 -21.952 89.306 1.00 79.38 357 GLU A N 1
ATOM 2981 C CA . GLU A 1 357 ? -59.710 -21.572 88.162 1.00 79.38 357 GLU A CA 1
ATOM 2982 C C . GLU A 1 357 ? -59.701 -20.058 87.883 1.00 79.38 357 GLU A C 1
ATOM 2984 O O . GLU A 1 357 ? -59.682 -19.629 86.727 1.00 79.38 357 GLU A O 1
ATOM 2989 N N . GLN A 1 358 ? -59.680 -19.223 88.927 1.00 78.50 358 GLN A N 1
ATOM 2990 C CA . GLN A 1 358 ? -59.543 -17.771 88.777 1.00 78.50 358 GLN A CA 1
ATOM 2991 C C . GLN A 1 358 ? -58.154 -17.402 88.263 1.00 78.50 358 GLN A C 1
ATOM 2993 O O . GLN A 1 358 ? -58.034 -16.589 87.345 1.00 78.50 358 GLN A O 1
ATOM 2998 N N . LYS A 1 359 ? -57.109 -18.046 88.796 1.00 83.44 359 LYS A N 1
ATOM 2999 C CA . LYS A 1 359 ? -55.743 -17.865 88.301 1.00 83.44 359 LYS A CA 1
ATOM 3000 C C . LYS A 1 359 ? -55.646 -18.249 86.814 1.00 83.44 359 LYS A C 1
ATOM 3002 O O . LYS A 1 359 ? -54.967 -17.560 86.059 1.00 83.44 359 LYS A O 1
ATOM 3007 N N . GLU A 1 360 ? -56.326 -19.316 86.373 1.00 85.44 360 GLU A N 1
ATOM 3008 C CA . GLU A 1 360 ? -56.267 -19.781 84.975 1.00 85.44 360 GLU A CA 1
ATOM 3009 C C . GLU A 1 360 ? -56.876 -18.740 84.029 1.00 85.44 360 GLU A C 1
ATOM 3011 O O . GLU A 1 360 ? -56.303 -18.425 82.985 1.00 85.44 360 GLU A O 1
ATOM 3016 N N . ARG A 1 361 ? -58.015 -18.149 84.411 1.00 83.31 361 ARG A N 1
ATOM 3017 C CA . ARG A 1 361 ? -58.644 -17.066 83.640 1.00 83.31 361 ARG A CA 1
ATOM 3018 C C . ARG A 1 361 ? -57.748 -15.842 83.538 1.00 83.31 361 ARG A C 1
ATOM 3020 O O . ARG A 1 361 ? -57.648 -15.270 82.456 1.00 83.31 361 ARG A O 1
ATOM 3027 N N . VAL A 1 362 ? -57.088 -15.463 84.633 1.00 85.31 362 VAL A N 1
ATOM 3028 C CA . VAL A 1 362 ? -56.139 -14.342 84.640 1.00 85.31 362 VAL A CA 1
ATOM 3029 C C . VAL A 1 362 ? -54.970 -14.623 83.699 1.00 85.31 362 VAL A C 1
ATOM 3031 O O . VAL A 1 362 ? -54.634 -13.758 82.898 1.00 85.31 362 VAL A O 1
ATOM 3034 N N . LEU A 1 363 ? -54.396 -15.830 83.717 1.00 86.94 363 LEU A N 1
ATOM 3035 C CA . LEU A 1 363 ? -53.289 -16.187 82.825 1.00 86.94 363 LEU A CA 1
ATOM 3036 C C . LEU A 1 363 ? -53.697 -16.263 81.351 1.00 86.94 363 LEU A C 1
ATOM 3038 O O . LEU A 1 363 ? -52.963 -15.767 80.499 1.00 86.94 363 LEU A O 1
ATOM 3042 N N . ARG A 1 364 ? -54.886 -16.790 81.034 1.00 84.19 364 ARG A N 1
ATOM 3043 C CA . ARG A 1 364 ? -55.423 -16.750 79.662 1.00 84.19 364 ARG A CA 1
ATOM 3044 C C . ARG A 1 364 ? -55.648 -15.317 79.178 1.00 84.19 364 ARG A C 1
ATOM 3046 O O . ARG A 1 364 ? -55.317 -15.005 78.039 1.00 84.19 364 ARG A O 1
ATOM 3053 N N . LEU A 1 365 ? -56.179 -14.448 80.040 1.00 86.31 365 LEU A N 1
ATOM 3054 C CA . LEU A 1 365 ? -56.399 -13.037 79.721 1.00 86.31 365 LEU A CA 1
ATOM 3055 C C . LEU A 1 365 ? -55.074 -12.282 79.554 1.00 86.31 365 LEU A C 1
ATOM 3057 O O . LEU A 1 365 ? -54.941 -11.470 78.644 1.00 86.31 365 LEU A O 1
ATOM 3061 N N . LEU A 1 366 ? -54.074 -12.580 80.386 1.00 85.75 366 LEU A N 1
ATOM 3062 C CA . LEU A 1 366 ? -52.733 -12.016 80.265 1.00 85.75 366 LEU A CA 1
ATOM 3063 C C . LEU A 1 366 ? -52.074 -12.440 78.943 1.00 85.75 366 LEU A C 1
ATOM 3065 O O . LEU A 1 366 ? -51.550 -11.592 78.227 1.00 85.75 366 LEU A O 1
ATOM 3069 N N . PHE A 1 367 ? -52.165 -13.722 78.577 1.00 86.19 367 PHE A N 1
ATOM 3070 C CA . PHE A 1 367 ? -51.645 -14.238 77.309 1.00 86.19 367 PHE A CA 1
ATOM 3071 C C . PHE A 1 367 ? -52.349 -13.619 76.091 1.00 86.19 367 PHE A C 1
ATOM 3073 O O . PHE A 1 367 ? -51.689 -13.221 75.131 1.00 86.19 367 PHE A O 1
ATOM 3080 N N . ALA A 1 368 ? -53.676 -13.475 76.138 1.00 84.38 368 ALA A N 1
ATOM 3081 C CA . ALA A 1 368 ? -54.458 -12.811 75.094 1.00 84.38 368 ALA A CA 1
ATOM 3082 C C . ALA A 1 368 ? -54.057 -11.333 74.933 1.00 84.38 368 ALA A C 1
ATOM 3084 O O . ALA A 1 368 ? -53.843 -10.857 73.817 1.00 84.38 368 ALA A O 1
ATOM 3085 N N . LYS A 1 369 ? -53.850 -10.634 76.058 1.00 86.06 369 LYS A N 1
ATOM 3086 C CA . LYS A 1 369 ? -53.408 -9.235 76.081 1.00 86.06 369 LYS A CA 1
ATOM 3087 C C . LYS A 1 369 ? -51.995 -9.054 75.521 1.00 86.06 369 LYS A C 1
ATOM 3089 O O . LYS A 1 369 ? -51.764 -8.103 74.782 1.00 86.06 369 LYS A O 1
ATOM 3094 N N . ILE A 1 370 ? -51.065 -9.961 75.835 1.00 82.56 370 ILE A N 1
ATOM 3095 C CA . ILE A 1 370 ? -49.689 -9.945 75.303 1.00 82.56 370 ILE A CA 1
ATOM 3096 C C . ILE A 1 370 ? -49.676 -10.208 73.790 1.00 82.56 370 ILE A C 1
ATOM 3098 O O . ILE A 1 370 ? -48.897 -9.591 73.068 1.00 82.56 370 ILE A O 1
ATOM 3102 N N . ASN A 1 371 ? -50.566 -11.070 73.294 1.00 81.31 371 ASN A N 1
ATOM 3103 C CA . ASN A 1 371 ? -50.659 -11.394 71.869 1.00 81.31 371 ASN A CA 1
ATOM 3104 C C . ASN A 1 371 ? -51.525 -10.428 71.047 1.00 81.31 371 ASN A C 1
ATOM 3106 O O . ASN A 1 371 ? -51.655 -10.613 69.838 1.00 81.31 371 ASN A O 1
ATOM 3110 N N . GLY A 1 372 ? -52.104 -9.394 71.666 1.00 77.88 372 GLY A N 1
ATOM 3111 C CA . GLY A 1 372 ? -52.933 -8.404 70.972 1.00 77.88 372 GLY A CA 1
ATOM 3112 C C . GLY A 1 372 ? -54.259 -8.956 70.435 1.00 77.88 372 GLY A C 1
ATOM 3113 O O . GLY A 1 372 ? -54.901 -8.309 69.610 1.00 77.88 372 GLY A O 1
ATOM 3114 N N . THR A 1 373 ? -54.677 -10.137 70.889 1.00 60.50 373 THR A N 1
ATOM 3115 C CA . THR A 1 373 ? -55.974 -10.741 70.571 1.00 60.50 373 THR A CA 1
ATOM 3116 C C . THR A 1 373 ? -56.943 -10.400 71.698 1.00 60.50 373 THR A C 1
ATOM 3118 O O . THR A 1 373 ? -56.956 -11.092 72.715 1.00 60.50 373 THR A O 1
ATOM 3121 N N . ASN A 1 374 ? -57.688 -9.302 71.550 1.00 44.69 374 ASN A N 1
ATOM 3122 C CA . ASN A 1 374 ? -58.823 -8.983 72.425 1.00 44.69 374 ASN A CA 1
ATOM 3123 C C . ASN A 1 374 ? -60.063 -9.778 72.026 1.00 44.69 374 ASN A C 1
ATOM 3125 O O . ASN A 1 374 ? -60.349 -9.824 70.808 1.00 44.69 374 ASN A O 1
#

pLDDT: mean 84.59, std 19.05, range [25.91, 98.44]

InterPro domains:
  IPR032777 Domain of unknown function DUF4515 [PF14988] (2-176)